Protein AF-A0A7R9Z5J6-F1 (afdb_monomer_lite)

Secondary structure (DSSP, 8-state):
-HHHHHHHHHHHHHHHHHHHHHHHHHHHHHHTT-HHHHHHHHHHHHH-HHHHHHHHHHHHHHHHHHHHH-GGGSTTHHHHHHHHHHHHHHHHHHHHHHHHTTTTTTS-S-SS-HHHHHHHHHHHHHHTHHHHHHHHHHHHHT-SHHHHHHTSHHHHHGGGGHHHHHHHHHHHHHHHHHHHHS--S----SSSS---PPPP--HHHHHHHHHHHHHHHHHHHHH-

Organism: NCBI:txid2749911

Foldseek 3Di:
DVVLVVVLVVLVVVLVVVLVVLVVVLVVCVVVVVVVVNLVSLVCLQPPCVNCVSLVVNVVSLVVCCVVVVLLPDPCLQVLQVVLVVVVVVVVVVVVVCLVVVCLPPVAPDPPDPSVSSSCVSSVVSNCSVVVSSNVSSLVSQHYPVSVVCPPPVNVVLPLLVVQLVVCLQVLLQVLCCVPVVDGQADDDPGPDDGDDDDDDDPVVVVVSSVSSSVVSVVVSVVD

Radius of gyration: 20.37 Å; chains: 1; bounding box: 48×42×53 Å

pLDDT: mean 87.04, std 9.49, range [55.66, 97.69]

Structure (mmCIF, N/CA/C/O backbone):
data_AF-A0A7R9Z5J6-F1
#
_entry.id   AF-A0A7R9Z5J6-F1
#
loop_
_atom_site.group_PDB
_atom_site.id
_atom_site.type_symbol
_atom_site.label_atom_id
_atom_site.label_alt_id
_atom_site.label_comp_id
_atom_site.label_asym_id
_atom_site.label_entity_id
_atom_site.label_seq_id
_atom_site.pdbx_PDB_ins_code
_atom_site.Cartn_x
_atom_site.Cartn_y
_atom_site.Cartn_z
_atom_site.occupancy
_atom_site.B_iso_or_equiv
_atom_site.auth_seq_id
_atom_site.auth_comp_id
_atom_site.auth_asym_id
_atom_site.auth_atom_id
_atom_site.pdbx_PDB_model_num
ATOM 1 N N . ARG A 1 1 ? 2.079 10.916 27.530 1.00 81.38 1 ARG A N 1
ATOM 2 C CA . ARG A 1 1 ? 1.480 11.521 26.306 1.00 81.38 1 ARG A CA 1
ATOM 3 C C . ARG A 1 1 ? 2.452 12.414 25.531 1.00 81.38 1 ARG A C 1
ATOM 5 O O . ARG A 1 1 ? 2.711 12.086 24.388 1.00 81.38 1 ARG A O 1
ATOM 12 N N . LYS A 1 2 ? 3.045 13.475 26.110 1.00 87.00 2 LYS A N 1
ATOM 13 C CA . LYS A 1 2 ? 4.046 14.308 25.395 1.00 87.00 2 LYS A CA 1
ATOM 14 C C . LYS A 1 2 ? 5.227 13.495 24.839 1.00 87.00 2 LYS A C 1
ATOM 16 O O . LYS A 1 2 ? 5.530 13.613 23.663 1.00 87.00 2 LYS A O 1
ATOM 21 N N . VAL A 1 3 ? 5.811 12.618 25.664 1.00 88.88 3 VAL A N 1
ATOM 22 C CA . VAL A 1 3 ? 6.897 11.707 25.250 1.00 88.88 3 VAL A CA 1
ATOM 23 C C . VAL A 1 3 ? 6.465 10.811 24.086 1.00 88.88 3 VAL A C 1
ATOM 25 O O . VAL A 1 3 ? 7.173 10.732 23.098 1.00 88.88 3 VAL A O 1
ATOM 28 N N . LEU A 1 4 ? 5.266 10.223 24.154 1.00 87.06 4 LEU A N 1
ATOM 29 C CA . LEU A 1 4 ? 4.712 9.377 23.089 1.00 87.06 4 LEU A CA 1
ATOM 30 C C . LEU A 1 4 ? 4.625 10.122 21.745 1.00 87.06 4 LEU A C 1
ATOM 32 O O . LEU A 1 4 ? 5.074 9.607 20.727 1.00 87.06 4 LEU A O 1
ATOM 36 N N . TYR A 1 5 ? 4.076 11.340 21.745 1.00 85.56 5 TYR A N 1
ATOM 37 C CA . TYR A 1 5 ? 3.966 12.142 20.525 1.00 85.56 5 TYR A CA 1
ATOM 38 C C . TYR A 1 5 ? 5.328 12.565 19.983 1.00 85.56 5 TYR A C 1
ATOM 40 O O . TYR A 1 5 ? 5.533 12.517 18.775 1.00 85.56 5 TYR A O 1
ATOM 48 N N . LEU A 1 6 ? 6.263 12.926 20.866 1.00 90.88 6 LEU A N 1
ATOM 49 C CA . LEU A 1 6 ? 7.629 13.250 20.472 1.00 90.88 6 LEU A CA 1
ATOM 50 C C . LEU A 1 6 ? 8.320 12.037 19.842 1.00 90.88 6 LEU A C 1
ATOM 52 O O . LEU A 1 6 ? 8.868 12.158 18.757 1.00 90.88 6 LEU A O 1
ATOM 56 N N . SER A 1 7 ? 8.229 10.861 20.466 1.00 90.44 7 SER A N 1
ATOM 57 C CA . SER A 1 7 ? 8.781 9.617 19.925 1.00 90.44 7 SER A CA 1
ATOM 58 C C . SER A 1 7 ? 8.174 9.267 18.569 1.00 90.44 7 SER A C 1
ATOM 60 O O . SER A 1 7 ? 8.902 8.889 17.657 1.00 90.44 7 SER A O 1
ATOM 62 N N . HIS A 1 8 ? 6.858 9.434 18.403 1.00 88.50 8 HIS A N 1
ATOM 63 C CA . HIS A 1 8 ? 6.211 9.194 17.117 1.00 88.50 8 HIS A CA 1
ATOM 64 C C . HIS A 1 8 ? 6.704 10.185 16.053 1.00 88.50 8 HIS A C 1
ATOM 66 O O . HIS A 1 8 ? 7.096 9.763 14.969 1.00 88.50 8 HIS A O 1
ATOM 72 N N . PHE A 1 9 ? 6.769 11.480 16.372 1.00 89.81 9 PHE A N 1
ATOM 73 C CA . PHE A 1 9 ? 7.317 12.494 15.470 1.00 89.81 9 PHE A CA 1
ATOM 74 C C . PHE A 1 9 ? 8.772 12.197 15.085 1.00 89.81 9 PHE A C 1
ATOM 76 O O . PHE A 1 9 ? 9.108 12.215 13.904 1.00 89.81 9 PHE A O 1
ATOM 83 N N . SER A 1 10 ? 9.625 11.856 16.054 1.00 92.56 10 SER A N 1
ATOM 84 C CA . SER A 1 10 ? 11.020 11.486 15.807 1.00 92.56 10 SER A CA 1
ATOM 85 C C . SER A 1 10 ? 11.139 10.259 14.904 1.00 92.56 10 SER A C 1
ATOM 87 O O . SER A 1 10 ? 11.976 10.259 14.008 1.00 92.56 10 SER A O 1
ATOM 89 N N . LEU A 1 11 ? 10.290 9.241 15.080 1.00 91.69 11 LEU A N 1
ATOM 90 C CA . LEU A 1 11 ? 10.264 8.073 14.194 1.00 91.69 11 LEU A CA 1
ATOM 91 C C . LEU A 1 11 ? 9.874 8.446 1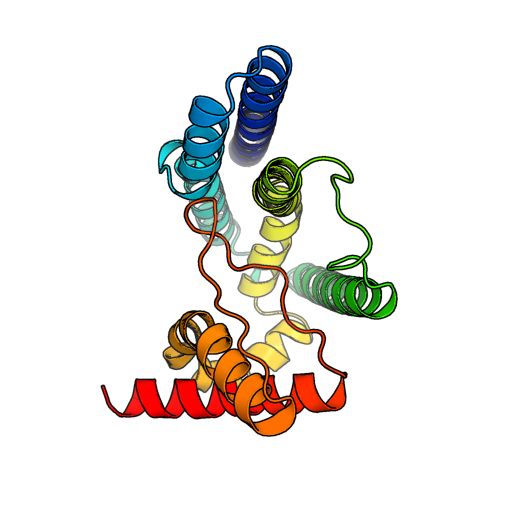2.760 1.00 91.69 11 LEU A C 1
ATOM 93 O O . LEU A 1 11 ? 10.527 7.991 11.825 1.00 91.69 11 LEU A O 1
ATOM 97 N N . GLN A 1 12 ? 8.869 9.309 12.577 1.00 90.06 12 GLN A N 1
ATOM 98 C CA . GLN A 1 12 ? 8.492 9.795 11.244 1.00 90.06 12 GLN A CA 1
ATOM 99 C C . GLN A 1 12 ? 9.597 10.630 10.598 1.00 90.06 12 GLN A C 1
ATOM 101 O O . GLN A 1 12 ? 9.854 10.497 9.403 1.00 90.06 12 GLN A O 1
ATOM 106 N N . LEU A 1 13 ? 10.278 11.465 11.385 1.00 92.06 13 LEU A N 1
ATOM 107 C CA . LEU A 1 13 ? 11.413 12.243 10.907 1.00 92.06 13 LEU A CA 1
ATOM 108 C C . LEU A 1 13 ? 12.552 11.324 10.457 1.00 92.06 13 LEU A C 1
ATOM 110 O O . LEU A 1 13 ? 13.078 11.502 9.366 1.00 92.06 13 LEU A O 1
ATOM 114 N N . ILE A 1 14 ? 12.902 10.314 11.257 1.00 92.44 14 ILE A N 1
ATOM 115 C CA . ILE A 1 14 ? 13.928 9.327 10.898 1.00 92.44 14 ILE A CA 1
ATOM 116 C C . ILE A 1 14 ? 13.515 8.562 9.635 1.00 92.44 14 ILE A C 1
ATOM 118 O O . ILE A 1 14 ? 14.330 8.409 8.729 1.00 92.44 14 ILE A O 1
ATOM 122 N N . HIS A 1 15 ? 12.252 8.137 9.530 1.00 89.94 15 HIS A N 1
ATOM 123 C CA . HIS A 1 15 ? 11.713 7.506 8.321 1.00 89.94 15 HIS A CA 1
ATOM 124 C C . HIS A 1 15 ? 11.921 8.398 7.096 1.00 89.94 15 HIS A C 1
ATOM 126 O O . HIS A 1 15 ? 12.530 7.964 6.120 1.00 89.94 15 HIS A O 1
ATOM 132 N N . PHE A 1 16 ? 11.514 9.665 7.172 1.00 90.88 16 PHE A N 1
ATOM 133 C CA . PHE A 1 16 ? 11.705 10.625 6.089 1.00 90.88 16 PHE A CA 1
ATOM 134 C C . PHE A 1 16 ? 13.186 10.810 5.731 1.00 90.88 16 PHE A C 1
ATOM 136 O O . PHE A 1 16 ? 13.551 10.724 4.560 1.00 90.88 16 PHE A O 1
ATOM 143 N N . LEU A 1 17 ? 14.061 10.969 6.727 1.00 91.25 17 LEU A N 1
ATOM 144 C CA . LEU A 1 17 ? 15.504 11.098 6.512 1.00 91.25 17 LEU A CA 1
ATOM 145 C C . LEU A 1 17 ? 16.103 9.865 5.825 1.00 91.25 17 LEU A C 1
ATOM 147 O O . LEU A 1 17 ? 16.997 10.013 4.996 1.00 91.25 17 LEU A O 1
ATOM 151 N N . THR A 1 18 ? 15.600 8.657 6.100 1.00 89.19 18 THR A N 1
ATOM 152 C CA . THR A 1 18 ? 16.061 7.465 5.369 1.00 89.19 18 THR A CA 1
ATOM 153 C C . THR A 1 18 ? 15.626 7.435 3.914 1.00 89.19 18 THR A C 1
ATOM 155 O O . THR A 1 18 ? 16.382 6.936 3.084 1.00 89.19 18 THR A O 1
ATOM 158 N N . LEU A 1 19 ? 14.462 7.999 3.579 1.00 88.62 19 LEU A N 1
ATOM 159 C CA . LEU A 1 19 ? 14.041 8.157 2.186 1.00 88.62 19 LEU A CA 1
ATOM 160 C C . LEU A 1 19 ? 14.919 9.185 1.468 1.00 88.62 19 LEU A C 1
ATOM 162 O O . LEU A 1 19 ? 15.426 8.889 0.390 1.00 88.62 19 LEU A O 1
ATOM 166 N N . VAL A 1 20 ? 15.188 10.327 2.111 1.00 90.12 20 VAL A N 1
ATOM 167 C CA . VAL A 1 20 ? 16.104 11.354 1.588 1.00 90.12 20 VAL A CA 1
ATOM 168 C C . VAL A 1 20 ? 17.503 10.782 1.367 1.00 90.12 20 VAL A C 1
ATOM 170 O O . VAL A 1 20 ? 18.099 11.008 0.322 1.00 90.12 20 VAL A O 1
ATOM 173 N N . MET A 1 21 ? 18.027 9.997 2.312 1.00 89.56 21 MET A N 1
ATOM 174 C CA . MET A 1 21 ? 19.320 9.327 2.154 1.00 89.56 21 MET A CA 1
ATOM 175 C C . MET A 1 21 ? 19.305 8.346 0.976 1.00 89.56 21 MET A C 1
ATOM 177 O O . MET A 1 21 ? 20.243 8.327 0.181 1.00 89.56 21 MET A O 1
ATOM 181 N N . MET A 1 22 ? 18.244 7.541 0.851 1.00 87.88 22 MET A N 1
ATOM 182 C CA . MET A 1 22 ? 18.097 6.579 -0.242 1.00 87.88 22 MET A CA 1
ATOM 183 C C . MET A 1 22 ? 18.111 7.276 -1.607 1.00 87.88 22 MET A C 1
ATOM 185 O O . MET A 1 22 ? 18.802 6.817 -2.519 1.00 87.88 22 MET A O 1
ATOM 189 N N . GLU A 1 23 ? 17.404 8.398 -1.725 1.00 88.56 23 GLU A N 1
ATOM 190 C CA . GLU A 1 23 ? 17.338 9.216 -2.935 1.00 88.56 23 GLU A CA 1
ATOM 191 C C . GLU A 1 23 ? 18.645 9.971 -3.212 1.00 88.56 23 GLU A C 1
ATOM 193 O O . GLU A 1 23 ? 19.134 9.954 -4.338 1.00 88.56 23 GLU A O 1
ATOM 198 N N . ALA A 1 24 ? 19.280 10.554 -2.193 1.00 91.19 24 ALA A N 1
ATOM 199 C CA . ALA A 1 24 ? 20.548 11.265 -2.342 1.00 91.19 24 ALA A CA 1
ATOM 200 C C . ALA A 1 24 ? 21.670 10.344 -2.847 1.00 91.19 24 ALA A C 1
ATOM 202 O O . ALA A 1 24 ? 22.417 10.717 -3.757 1.00 91.19 24 ALA A O 1
ATOM 203 N N . VAL A 1 25 ? 21.769 9.123 -2.305 1.00 90.88 25 VAL A N 1
ATOM 204 C CA . VAL A 1 25 ? 22.734 8.118 -2.780 1.00 90.88 25 VAL A CA 1
ATOM 205 C C . VAL A 1 25 ? 22.424 7.726 -4.223 1.00 90.88 25 VAL A C 1
ATOM 207 O O . VAL A 1 25 ? 23.332 7.712 -5.051 1.00 90.88 25 VAL A O 1
ATOM 210 N N . TYR A 1 26 ? 21.152 7.477 -4.547 1.00 89.81 26 TYR A N 1
ATOM 211 C CA . TYR A 1 26 ? 20.723 7.166 -5.910 1.00 89.81 26 TYR A CA 1
ATOM 212 C C . TYR A 1 26 ? 21.133 8.264 -6.907 1.00 89.81 26 TYR A C 1
ATOM 214 O O . TYR A 1 26 ? 21.828 7.978 -7.881 1.00 89.81 26 TYR A O 1
ATOM 222 N N . LEU A 1 27 ? 20.770 9.523 -6.639 1.00 90.06 27 LEU A N 1
ATOM 223 C CA . LEU A 1 27 ? 21.048 10.658 -7.524 1.00 90.06 27 LEU A CA 1
ATOM 224 C C . LEU A 1 27 ? 22.552 10.899 -7.695 1.00 90.06 27 LEU A C 1
ATOM 226 O O . LEU A 1 27 ? 23.017 11.122 -8.812 1.00 90.06 27 LEU A O 1
ATOM 230 N N . THR A 1 28 ? 23.322 10.793 -6.609 1.00 93.69 28 THR A N 1
ATOM 231 C CA . THR A 1 28 ? 24.781 10.982 -6.645 1.00 93.69 28 THR A CA 1
ATOM 232 C C . THR A 1 28 ? 25.456 9.909 -7.496 1.00 93.69 28 THR A C 1
ATOM 234 O O . THR A 1 28 ? 26.305 10.210 -8.332 1.00 93.69 28 THR A O 1
ATOM 237 N N . GLN A 1 29 ? 25.070 8.645 -7.322 1.00 93.56 29 GLN A N 1
ATOM 238 C CA . GLN A 1 29 ? 25.671 7.540 -8.070 1.00 93.56 29 GLN A CA 1
ATOM 239 C C . GLN A 1 29 ? 25.212 7.527 -9.532 1.00 93.56 29 GLN A C 1
ATOM 241 O O . GLN A 1 29 ? 26.003 7.194 -10.415 1.00 93.56 29 GLN A O 1
ATOM 246 N N . LYS A 1 30 ? 23.975 7.970 -9.804 1.00 88.88 30 LYS A N 1
ATOM 247 C CA . LYS A 1 30 ? 23.467 8.200 -11.164 1.00 88.88 30 LYS A CA 1
ATOM 248 C C . LYS A 1 30 ? 24.283 9.261 -11.892 1.00 88.88 30 LYS A C 1
ATOM 250 O O . LYS A 1 30 ? 24.697 9.015 -13.020 1.00 88.88 30 LYS A O 1
ATOM 255 N N . ALA A 1 31 ? 24.562 10.393 -11.245 1.00 90.25 31 ALA A N 1
ATOM 256 C CA . ALA A 1 31 ? 25.375 11.461 -11.827 1.00 90.25 31 ALA A CA 1
ATOM 257 C C . ALA A 1 31 ? 26.803 10.999 -12.181 1.00 90.25 31 ALA A C 1
ATOM 259 O O . ALA A 1 31 ? 27.373 11.475 -13.158 1.00 90.25 31 ALA A O 1
ATOM 260 N N . ASN A 1 32 ? 27.343 10.026 -11.440 1.00 94.19 32 ASN A N 1
ATOM 261 C CA . ASN A 1 32 ? 28.659 9.431 -11.691 1.00 94.19 32 ASN A CA 1
ATOM 262 C C . ASN A 1 32 ? 28.645 8.270 -12.709 1.00 94.19 32 ASN A C 1
ATOM 264 O O . ASN A 1 32 ? 29.694 7.706 -13.004 1.00 94.19 32 ASN A O 1
ATOM 268 N N . GLY A 1 33 ? 27.480 7.876 -13.239 1.00 89.38 33 GLY A N 1
ATOM 269 C CA . GLY A 1 33 ? 27.365 6.788 -14.220 1.00 89.38 33 GLY A CA 1
ATOM 270 C C . GLY A 1 33 ? 27.524 5.371 -13.648 1.00 89.38 33 GLY A C 1
ATOM 271 O O . GLY A 1 33 ? 27.737 4.425 -14.406 1.00 89.38 33 GLY A O 1
ATOM 272 N N . HIS A 1 34 ? 27.405 5.182 -12.330 1.00 90.69 34 HIS A N 1
ATOM 273 C CA . HIS A 1 34 ? 27.579 3.880 -11.668 1.00 90.69 34 HIS A CA 1
ATOM 274 C C . HIS A 1 34 ? 26.301 3.019 -11.699 1.00 90.69 34 HIS A C 1
ATOM 276 O O . HIS A 1 34 ? 25.716 2.695 -10.664 1.00 90.69 34 HIS A O 1
ATOM 282 N N . TYR A 1 35 ? 25.846 2.629 -12.891 1.00 83.25 35 TYR A N 1
ATOM 283 C CA . TYR A 1 35 ? 24.562 1.934 -13.076 1.00 83.25 35 TYR A CA 1
ATOM 284 C C . TYR A 1 35 ? 24.433 0.602 -12.324 1.00 83.25 35 TYR A C 1
ATOM 286 O O . TYR A 1 35 ? 23.361 0.294 -11.807 1.00 83.25 35 TYR A O 1
ATOM 294 N N . GLU A 1 36 ? 25.511 -0.178 -12.220 1.00 85.88 36 GLU A N 1
ATOM 295 C CA . GLU A 1 36 ? 25.499 -1.445 -11.479 1.00 85.88 36 GLU A CA 1
ATOM 296 C C . GLU A 1 36 ? 25.244 -1.224 -9.982 1.00 85.88 36 GLU A C 1
ATOM 298 O O . GLU A 1 36 ? 24.354 -1.848 -9.405 1.00 85.88 36 GLU A O 1
ATOM 303 N N . PHE A 1 37 ? 25.952 -0.269 -9.371 1.00 89.44 37 PHE A N 1
ATOM 304 C CA . PHE A 1 37 ? 25.733 0.102 -7.974 1.00 89.44 37 PHE A CA 1
ATOM 305 C C . PHE A 1 37 ? 24.283 0.527 -7.739 1.00 89.44 37 PHE A C 1
ATOM 307 O O . PHE A 1 37 ? 23.663 0.114 -6.764 1.00 89.44 37 PHE A O 1
ATOM 314 N N . ILE A 1 38 ? 23.728 1.336 -8.643 1.00 87.69 38 ILE A N 1
ATOM 315 C CA . ILE A 1 38 ? 22.358 1.842 -8.535 1.00 87.69 38 ILE A CA 1
ATOM 316 C C . ILE A 1 38 ? 21.337 0.702 -8.573 1.00 87.69 38 ILE A C 1
ATOM 318 O O . ILE A 1 38 ? 20.395 0.718 -7.782 1.00 87.69 38 ILE A O 1
ATOM 322 N N . ASN A 1 39 ? 21.526 -0.296 -9.443 1.00 83.94 39 ASN A N 1
ATOM 323 C CA . ASN A 1 39 ? 20.659 -1.475 -9.496 1.00 83.94 39 ASN A CA 1
ATOM 324 C C . ASN A 1 39 ? 20.621 -2.195 -8.142 1.00 83.94 39 ASN A C 1
ATOM 326 O O . ASN A 1 39 ? 19.541 -2.409 -7.587 1.00 83.94 39 ASN A O 1
ATOM 330 N N . TYR A 1 40 ? 21.791 -2.499 -7.573 1.00 85.38 40 TYR A N 1
ATOM 331 C CA . TYR A 1 40 ? 21.875 -3.147 -6.264 1.00 85.38 40 TYR A CA 1
ATOM 332 C C . TYR A 1 40 ? 21.377 -2.251 -5.128 1.00 85.38 40 TYR A C 1
ATOM 334 O O . TYR A 1 40 ? 20.759 -2.745 -4.189 1.00 85.38 40 TYR A O 1
ATOM 342 N N . TRP A 1 41 ? 21.593 -0.937 -5.211 1.00 86.50 41 TRP A N 1
ATOM 343 C CA . TRP A 1 41 ? 21.110 0.026 -4.223 1.00 86.50 41 TRP A CA 1
ATOM 344 C C . TRP A 1 41 ? 19.587 0.096 -4.190 1.00 86.50 41 TRP A C 1
ATOM 346 O O . TRP A 1 41 ? 18.993 0.054 -3.114 1.00 86.50 41 TRP A O 1
ATOM 356 N N . ILE A 1 42 ? 18.941 0.167 -5.356 1.00 82.75 42 ILE A N 1
ATOM 357 C CA . ILE A 1 42 ? 17.481 0.137 -5.456 1.00 82.75 42 ILE A CA 1
ATOM 358 C C . ILE A 1 42 ? 16.977 -1.197 -4.924 1.00 82.75 42 ILE A C 1
ATOM 360 O O . ILE A 1 42 ? 16.112 -1.208 -4.051 1.00 82.75 42 ILE A O 1
ATOM 364 N N . TRP A 1 43 ? 17.553 -2.311 -5.378 1.00 78.94 43 TRP A N 1
ATOM 365 C CA . TRP A 1 43 ? 17.173 -3.639 -4.908 1.00 78.94 43 TRP A CA 1
ATOM 366 C C . TRP A 1 43 ? 17.289 -3.770 -3.383 1.00 78.94 43 TRP A C 1
ATOM 368 O O . TRP A 1 43 ? 16.337 -4.198 -2.728 1.00 78.94 43 TRP A O 1
ATOM 378 N N . ALA A 1 44 ? 18.385 -3.287 -2.795 1.00 81.06 44 ALA A N 1
ATOM 379 C CA . ALA A 1 44 ? 18.543 -3.192 -1.352 1.00 81.06 44 ALA A CA 1
ATOM 380 C C . ALA A 1 44 ? 17.477 -2.272 -0.735 1.00 81.06 44 ALA A C 1
ATOM 382 O O . ALA A 1 44 ? 16.794 -2.660 0.199 1.00 81.06 44 ALA A O 1
ATOM 383 N N . GLY A 1 45 ? 17.212 -1.087 -1.275 1.00 78.56 45 GLY A N 1
ATOM 384 C CA . GLY A 1 45 ? 16.132 -0.222 -0.785 1.00 78.56 45 GLY A CA 1
ATOM 385 C C . GLY A 1 45 ? 14.756 -0.910 -0.737 1.00 78.56 45 GLY A C 1
ATOM 386 O O . GLY A 1 45 ? 13.924 -0.592 0.120 1.00 78.56 45 GLY A O 1
ATOM 387 N N . TYR A 1 46 ? 14.518 -1.876 -1.628 1.00 73.69 46 TYR A N 1
ATOM 388 C CA . TYR A 1 46 ? 13.331 -2.721 -1.619 1.00 73.69 46 TYR A CA 1
ATOM 389 C C . TYR A 1 46 ? 13.409 -3.885 -0.640 1.00 73.69 46 TYR A C 1
ATOM 391 O O . TYR A 1 46 ? 12.453 -4.043 0.100 1.00 73.69 46 TYR A O 1
ATOM 399 N N . MET A 1 47 ? 14.490 -4.663 -0.603 1.00 72.62 47 MET A N 1
ATOM 400 C CA . MET A 1 47 ? 14.563 -5.936 0.137 1.00 72.62 47 MET A CA 1
ATOM 401 C C . MET A 1 47 ? 15.312 -5.853 1.472 1.00 72.62 47 MET A C 1
ATOM 403 O O . MET A 1 47 ? 15.301 -6.800 2.255 1.00 72.62 47 MET A O 1
ATOM 407 N N . PHE A 1 48 ? 16.003 -4.747 1.739 1.00 75.69 48 PHE A N 1
ATOM 408 C CA . PHE A 1 48 ? 16.981 -4.664 2.814 1.00 75.69 48 PHE A CA 1
ATOM 409 C C . PHE A 1 48 ? 16.325 -4.289 4.154 1.00 75.69 48 PHE A C 1
ATOM 411 O O . PHE A 1 48 ? 15.739 -3.203 4.279 1.00 75.69 48 PHE A O 1
ATOM 418 N N . PRO A 1 49 ? 16.468 -5.139 5.190 1.00 64.62 49 PRO A N 1
ATOM 419 C CA . PRO A 1 49 ? 15.796 -4.959 6.475 1.00 64.62 49 PRO A CA 1
ATOM 420 C C . PRO A 1 49 ? 16.054 -3.616 7.180 1.00 64.62 49 PRO A C 1
ATOM 422 O O . PRO A 1 49 ? 15.108 -3.080 7.752 1.00 64.62 49 PRO A O 1
ATOM 425 N N . PRO A 1 50 ? 17.252 -2.995 7.135 1.00 77.19 50 PRO A N 1
ATOM 426 C CA . PRO A 1 50 ? 17.483 -1.681 7.748 1.00 77.19 50 PRO A CA 1
ATOM 427 C C . PRO A 1 50 ? 16.533 -0.569 7.296 1.00 77.19 50 PRO A C 1
ATOM 429 O O . PRO A 1 50 ? 16.075 0.208 8.133 1.00 77.19 50 PRO A O 1
ATOM 432 N N . PHE A 1 51 ? 16.144 -0.529 6.018 1.00 73.62 51 PHE A N 1
ATOM 433 C CA . PHE A 1 51 ? 15.155 0.449 5.544 1.00 73.62 51 PHE A CA 1
ATOM 434 C C . PHE A 1 51 ? 13.726 0.118 5.994 1.00 73.62 51 PHE A C 1
ATOM 436 O O . PHE A 1 51 ? 12.838 0.970 5.950 1.00 73.62 51 PHE A O 1
ATO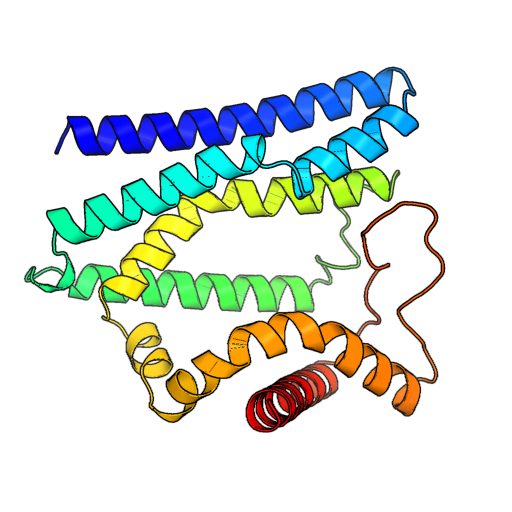M 443 N N . TRP A 1 52 ? 13.486 -1.120 6.418 1.00 80.88 52 TRP A N 1
ATOM 444 C CA . TRP A 1 52 ? 12.191 -1.601 6.887 1.00 80.88 52 TRP A CA 1
ATOM 445 C C . TRP A 1 52 ? 12.053 -1.488 8.403 1.00 80.88 52 TRP A C 1
ATOM 447 O O . TRP A 1 52 ? 10.946 -1.265 8.885 1.00 80.88 52 TRP A O 1
ATOM 457 N N . ILE A 1 53 ? 13.160 -1.573 9.150 1.00 87.19 53 ILE A N 1
ATOM 458 C CA . ILE A 1 53 ? 13.186 -1.513 10.619 1.00 87.19 53 ILE A CA 1
ATOM 459 C C . ILE A 1 53 ? 12.477 -0.263 11.141 1.00 87.19 53 ILE A C 1
ATOM 461 O O . ILE A 1 53 ? 11.710 -0.351 12.095 1.00 87.19 53 ILE A O 1
ATOM 465 N N . ILE A 1 54 ? 12.669 0.894 10.505 1.00 87.19 54 ILE A N 1
ATOM 466 C CA . ILE A 1 54 ? 12.015 2.131 10.951 1.00 87.19 54 ILE A CA 1
ATOM 467 C C . ILE A 1 54 ? 10.499 2.062 10.742 1.00 87.19 54 ILE A C 1
ATOM 469 O O . ILE A 1 54 ? 9.739 2.464 11.616 1.00 87.19 54 ILE A O 1
ATOM 473 N N . ARG A 1 55 ? 10.038 1.487 9.628 1.00 86.50 55 ARG A N 1
ATOM 474 C CA . ARG A 1 55 ? 8.601 1.308 9.350 1.00 86.50 55 ARG A CA 1
ATOM 475 C C . ARG A 1 55 ? 7.981 0.280 10.289 1.00 86.50 55 ARG A C 1
ATOM 477 O O . ARG A 1 55 ? 6.872 0.476 10.776 1.00 86.50 55 ARG A O 1
ATOM 484 N N . PHE A 1 56 ? 8.723 -0.782 10.591 1.00 88.75 56 PHE A N 1
ATOM 485 C CA . PHE A 1 56 ? 8.355 -1.741 11.622 1.00 88.75 56 PHE A CA 1
ATOM 486 C C . PHE A 1 56 ? 8.222 -1.049 12.987 1.00 88.75 56 PHE A C 1
ATOM 488 O O . PHE A 1 56 ? 7.203 -1.207 13.654 1.00 88.75 56 PHE A O 1
ATOM 495 N N . ALA A 1 57 ? 9.182 -0.199 13.363 1.00 91.38 57 ALA A N 1
ATOM 496 C CA . ALA A 1 57 ? 9.122 0.589 14.592 1.00 91.38 57 ALA A CA 1
ATOM 497 C C . ALA A 1 57 ? 7.919 1.548 14.614 1.00 91.38 57 ALA A C 1
ATOM 499 O O . ALA A 1 57 ? 7.240 1.642 15.637 1.00 91.38 57 ALA A O 1
ATOM 500 N N . CYS A 1 58 ? 7.599 2.202 13.492 1.00 90.31 58 CYS A N 1
ATOM 501 C CA . CYS A 1 58 ? 6.374 2.986 13.332 1.00 90.31 58 CYS A CA 1
ATOM 502 C C . CYS A 1 58 ? 5.122 2.136 13.615 1.00 90.31 58 CYS A C 1
ATOM 504 O O . CYS A 1 58 ? 4.267 2.555 14.395 1.00 90.31 58 CYS A O 1
ATOM 506 N N . GLY A 1 59 ? 5.030 0.928 13.049 1.00 91.75 59 GLY A N 1
ATOM 507 C CA . GLY A 1 59 ? 3.928 -0.007 13.302 1.00 91.75 59 GLY A CA 1
ATOM 508 C C . GLY A 1 59 ? 3.820 -0.435 14.770 1.00 91.75 59 GLY A C 1
ATOM 509 O O . GLY A 1 59 ? 2.741 -0.357 15.359 1.00 91.75 59 GLY A O 1
ATOM 510 N N . CYS A 1 60 ? 4.939 -0.803 15.399 1.00 93.31 60 CYS A N 1
ATOM 511 C CA . CYS A 1 60 ? 4.993 -1.142 16.824 1.00 93.31 60 CYS A CA 1
ATOM 512 C C . CYS A 1 60 ? 4.540 0.026 17.708 1.00 93.31 60 CYS A C 1
ATOM 514 O O . CYS A 1 60 ? 3.753 -0.161 18.636 1.00 93.31 60 CYS A O 1
ATOM 516 N N . MET A 1 61 ? 4.994 1.243 17.398 1.00 92.25 61 MET A N 1
ATOM 517 C CA . MET A 1 61 ? 4.605 2.454 18.117 1.00 92.25 61 MET A CA 1
ATOM 518 C C . MET A 1 61 ? 3.111 2.755 17.962 1.00 92.25 61 MET A C 1
ATOM 520 O O . MET A 1 61 ? 2.455 3.134 18.933 1.00 92.25 61 MET A O 1
ATOM 524 N N . LEU A 1 62 ? 2.553 2.544 16.765 1.00 92.50 62 LEU A N 1
ATOM 525 C CA . LEU A 1 62 ? 1.121 2.684 16.509 1.00 92.50 62 LEU A CA 1
ATOM 526 C C . LEU A 1 62 ? 0.301 1.700 17.348 1.00 92.50 62 LEU A C 1
ATOM 528 O O . LEU A 1 62 ? -0.671 2.101 17.988 1.00 92.50 62 LEU A O 1
ATOM 532 N N . GLY A 1 63 ? 0.722 0.433 17.383 1.00 93.31 63 GLY A N 1
ATOM 533 C CA . GLY A 1 63 ? 0.097 -0.607 18.199 1.00 93.31 63 GLY A CA 1
ATOM 534 C C . GLY A 1 63 ? 0.164 -0.281 19.691 1.00 93.31 63 GLY A C 1
ATOM 535 O O . GLY A 1 63 ? -0.852 -0.330 20.384 1.00 93.31 63 GLY A O 1
ATOM 536 N N . PHE A 1 64 ? 1.329 0.150 20.179 1.00 93.50 64 PHE A N 1
ATOM 537 C CA . PHE A 1 64 ? 1.489 0.613 21.557 1.00 93.50 64 PHE A CA 1
ATOM 538 C C . PHE A 1 64 ? 0.559 1.794 21.876 1.00 93.50 64 PHE A C 1
ATOM 540 O O . PHE A 1 64 ? -0.163 1.768 22.873 1.00 93.50 64 PHE A O 1
ATOM 547 N N . GLN A 1 65 ? 0.507 2.806 21.004 1.00 91.12 65 GLN A N 1
ATOM 548 C CA . GLN A 1 65 ? -0.384 3.955 21.163 1.00 91.12 65 GLN A CA 1
ATOM 549 C C . GLN A 1 65 ? -1.861 3.544 21.181 1.00 91.12 65 GLN A C 1
ATOM 551 O O . GLN A 1 65 ? -2.648 4.145 21.918 1.00 91.12 65 GLN A O 1
ATOM 556 N N . PHE A 1 66 ? -2.251 2.554 20.379 1.00 93.69 66 PHE A N 1
ATOM 557 C CA . PHE A 1 66 ? -3.610 2.023 20.360 1.00 93.69 66 PHE A CA 1
ATOM 558 C C . PHE A 1 66 ? -3.966 1.368 21.699 1.00 93.69 66 PHE A C 1
ATOM 560 O O . PHE A 1 66 ? -4.967 1.737 22.314 1.00 93.69 66 PHE A O 1
ATOM 567 N N . LEU A 1 67 ? -3.106 0.471 22.193 1.00 93.69 67 LEU A N 1
ATOM 568 C CA . LEU A 1 67 ? -3.303 -0.237 23.462 1.00 93.69 67 LEU A CA 1
ATOM 569 C C . LEU A 1 67 ? -3.359 0.709 24.668 1.00 93.69 67 LEU A C 1
ATOM 571 O O . LEU A 1 67 ? -4.189 0.517 25.559 1.00 93.69 67 LEU A O 1
ATOM 575 N N . GLU A 1 68 ? -2.507 1.734 24.677 1.00 92.56 68 GLU A N 1
ATOM 576 C CA . GLU A 1 68 ? -2.432 2.725 25.753 1.00 92.56 68 GLU A CA 1
ATOM 577 C C . GLU A 1 68 ? -3.610 3.708 25.715 1.00 92.56 68 GLU A C 1
ATOM 579 O O . GLU A 1 68 ? -4.199 4.044 26.741 1.00 92.56 68 GLU A O 1
ATOM 584 N N . SER A 1 69 ? -3.987 4.180 24.523 1.00 90.56 69 SER A N 1
ATOM 585 C CA . SER A 1 69 ? -5.043 5.191 24.392 1.00 90.56 69 SER A CA 1
ATOM 586 C C . SER A 1 69 ? -6.447 4.593 24.473 1.00 90.56 69 SER A C 1
ATOM 588 O O . SER A 1 69 ? -7.380 5.324 24.815 1.00 90.56 69 SER A O 1
ATOM 590 N N . ARG A 1 70 ? -6.608 3.302 24.140 1.00 92.38 70 ARG A N 1
ATOM 591 C CA . ARG A 1 70 ? -7.898 2.589 24.034 1.00 92.38 70 ARG A CA 1
ATOM 592 C C . ARG A 1 70 ? -8.969 3.434 23.336 1.00 92.38 70 ARG A C 1
ATOM 594 O O . ARG A 1 70 ? -10.008 3.740 23.930 1.00 92.38 70 ARG A O 1
ATOM 601 N N . PRO A 1 71 ? -8.676 3.917 22.114 1.00 91.94 71 PRO A N 1
ATOM 602 C CA . PRO A 1 71 ? -9.531 4.869 21.406 1.00 91.94 71 PRO A CA 1
ATOM 603 C C . PRO A 1 71 ? -10.950 4.332 21.167 1.00 91.94 71 PRO A C 1
ATOM 605 O O . PRO A 1 71 ? -11.891 5.118 21.118 1.00 91.94 71 PRO A O 1
ATOM 608 N N . ASP A 1 72 ? -11.109 3.011 21.084 1.00 92.38 72 ASP A N 1
ATOM 609 C CA . ASP A 1 72 ? -12.365 2.270 20.946 1.00 92.38 72 ASP A CA 1
ATOM 610 C C . ASP A 1 72 ? -13.326 2.456 22.131 1.00 92.38 72 ASP A C 1
ATOM 612 O O . ASP A 1 72 ? -14.547 2.450 21.949 1.00 92.38 72 ASP A O 1
ATOM 616 N N . LYS A 1 73 ? -12.780 2.670 23.335 1.00 93.94 73 LYS A N 1
ATOM 617 C CA . LYS A 1 73 ? -13.548 2.851 24.579 1.00 93.94 73 LYS A CA 1
ATOM 618 C C . LYS A 1 73 ? -13.898 4.306 24.866 1.00 93.94 73 LYS A C 1
ATOM 620 O O . LYS A 1 73 ? -14.626 4.585 25.817 1.00 93.94 73 LYS A O 1
ATOM 625 N N . GLN A 1 74 ? -13.363 5.246 24.091 1.00 93.69 74 GLN A N 1
ATOM 626 C CA . GLN A 1 74 ? -13.605 6.666 24.3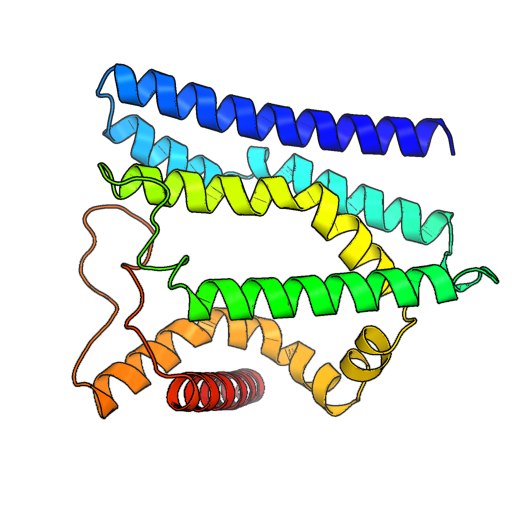15 1.00 93.69 74 GLN A CA 1
ATOM 627 C C . GLN A 1 74 ? -14.957 7.090 23.715 1.00 93.69 74 GLN A C 1
ATOM 629 O O . GLN A 1 74 ? -15.298 6.655 22.614 1.00 93.69 74 GLN A O 1
ATOM 634 N N . PRO A 1 75 ? -15.699 8.023 24.343 1.00 92.62 75 PRO A N 1
ATOM 635 C CA . PRO A 1 75 ? -16.930 8.577 23.762 1.00 92.62 75 PRO A CA 1
ATOM 636 C C . PRO A 1 75 ? -16.712 9.226 22.385 1.00 92.62 75 PRO A C 1
ATOM 638 O O . PRO A 1 75 ? -17.620 9.305 21.563 1.00 92.62 75 PRO A O 1
ATOM 641 N N . SER A 1 76 ? -15.486 9.679 22.114 1.00 94.81 76 SER A N 1
ATOM 642 C CA . SER A 1 76 ? -15.061 10.265 20.843 1.00 94.81 76 SER A CA 1
ATOM 643 C C . SER A 1 76 ? -14.645 9.247 19.773 1.00 94.81 76 SER A C 1
ATOM 645 O O . SER A 1 76 ? -14.164 9.671 18.724 1.00 94.81 76 SER A O 1
ATOM 647 N N . ALA A 1 77 ? -14.822 7.936 19.988 1.00 94.31 77 ALA A N 1
ATOM 648 C CA . ALA A 1 77 ? -14.425 6.891 19.035 1.00 94.31 77 ALA A CA 1
ATOM 649 C C . ALA A 1 77 ? -15.045 7.070 17.636 1.00 94.31 77 ALA A C 1
ATOM 651 O O . ALA A 1 77 ? -14.418 6.742 16.633 1.00 94.31 77 ALA A O 1
ATOM 652 N N . TRP A 1 78 ? -16.249 7.645 17.546 1.00 95.50 78 TRP A N 1
ATOM 653 C CA . TRP A 1 78 ? -16.920 7.921 16.270 1.00 95.50 78 TRP A CA 1
ATOM 654 C C . TRP A 1 78 ? -16.107 8.845 15.349 1.00 95.50 78 TRP A C 1
ATOM 656 O O . TRP A 1 78 ? -16.186 8.703 14.132 1.00 95.50 78 TRP A O 1
ATOM 666 N N . LYS A 1 79 ? -15.283 9.747 15.909 1.00 96.31 79 LYS A N 1
ATOM 667 C CA . LYS A 1 79 ? -14.416 10.643 15.125 1.00 96.31 79 LYS A CA 1
ATOM 668 C C . LYS A 1 79 ? -13.418 9.848 14.293 1.00 96.31 79 LYS A C 1
ATOM 670 O O . LYS A 1 79 ? -13.169 10.194 13.146 1.00 96.31 79 LYS A O 1
ATOM 675 N N . TRP A 1 80 ? -12.889 8.760 14.853 1.00 96.31 80 TRP A N 1
ATOM 676 C CA . TRP A 1 80 ? -12.013 7.849 14.121 1.00 96.31 80 TRP A CA 1
ATOM 677 C C . TRP A 1 80 ? -12.757 7.101 13.020 1.00 96.31 80 TRP A C 1
ATOM 679 O O . TRP A 1 80 ? -12.171 6.872 11.973 1.00 96.31 80 TRP A O 1
ATOM 689 N N . GLY A 1 81 ? -14.046 6.802 13.203 1.00 96.31 81 GLY A N 1
ATOM 690 C CA . GLY A 1 81 ? -14.870 6.254 12.125 1.00 96.31 81 GLY A CA 1
ATOM 691 C C . GLY A 1 81 ? -15.011 7.214 10.945 1.00 96.31 81 GLY A C 1
ATOM 692 O O . GLY A 1 81 ? -14.783 6.818 9.811 1.00 96.31 81 GLY A O 1
ATOM 693 N N . VAL A 1 82 ? -15.270 8.497 11.213 1.00 97.00 82 VAL A N 1
ATOM 694 C CA . VAL A 1 82 ? -15.322 9.531 10.163 1.00 97.00 82 VAL A CA 1
ATOM 695 C C . VAL A 1 82 ? -13.974 9.681 9.456 1.00 97.00 82 VAL A C 1
ATOM 697 O O . VAL A 1 82 ? -13.931 9.760 8.233 1.00 97.00 82 VAL A O 1
ATOM 700 N N . VAL A 1 83 ? -12.866 9.686 10.208 1.00 96.25 83 VAL A N 1
ATOM 701 C CA . VAL A 1 83 ? -11.514 9.695 9.624 1.00 96.25 83 VAL A CA 1
ATOM 702 C C . VAL A 1 83 ? -11.311 8.476 8.722 1.00 96.25 83 VAL A C 1
ATOM 704 O O . VAL A 1 83 ? -10.872 8.639 7.589 1.00 96.25 83 VAL A O 1
ATOM 707 N N . CYS A 1 84 ? -11.681 7.280 9.183 1.00 96.88 84 CYS A N 1
ATOM 708 C CA . CYS A 1 84 ? -11.579 6.049 8.403 1.00 96.88 84 CYS A CA 1
ATOM 709 C C . CYS A 1 84 ? -12.353 6.148 7.082 1.00 96.88 84 CYS A C 1
ATOM 711 O O . CYS A 1 84 ? -11.788 5.895 6.017 1.00 96.88 84 CYS A O 1
ATOM 713 N N . ASP A 1 85 ? -13.613 6.578 7.139 1.00 97.69 85 ASP A N 1
ATOM 714 C CA . ASP A 1 85 ? -14.489 6.682 5.971 1.00 97.69 85 ASP A CA 1
ATOM 715 C C . ASP A 1 85 ? -13.958 7.723 4.966 1.00 97.69 85 ASP A C 1
ATOM 717 O O . ASP A 1 85 ? -13.849 7.429 3.776 1.00 97.69 85 ASP A O 1
ATOM 721 N N . ILE A 1 86 ? -13.529 8.906 5.434 1.00 97.19 86 ILE A N 1
ATOM 722 C CA . ILE A 1 86 ? -12.924 9.948 4.581 1.00 97.19 86 ILE A CA 1
ATOM 723 C C . ILE A 1 86 ? -11.665 9.423 3.889 1.00 97.19 86 ILE A C 1
ATOM 725 O O . ILE A 1 86 ? -11.491 9.617 2.687 1.00 97.19 86 ILE A O 1
ATOM 729 N N . MET A 1 87 ? -10.784 8.753 4.633 1.00 96.00 87 MET A N 1
ATOM 730 C CA . MET A 1 87 ? -9.547 8.214 4.071 1.00 96.00 87 MET A CA 1
ATOM 731 C C . MET A 1 87 ? -9.825 7.091 3.074 1.00 96.00 87 MET A C 1
ATOM 733 O O . MET A 1 87 ? -9.183 7.042 2.031 1.00 96.00 87 MET A O 1
ATOM 737 N N . THR A 1 88 ? -10.815 6.238 3.343 1.00 96.00 88 THR A N 1
ATOM 738 C CA . THR A 1 88 ? -11.240 5.177 2.418 1.00 96.00 88 THR A CA 1
ATOM 739 C C . THR A 1 88 ? -11.748 5.766 1.107 1.00 96.00 88 THR A C 1
ATOM 741 O O . THR A 1 88 ? -11.297 5.364 0.038 1.00 96.00 88 THR A O 1
ATOM 744 N N . LEU A 1 89 ? -12.650 6.750 1.178 1.00 96.62 89 LEU A N 1
ATOM 745 C CA . LEU A 1 89 ? -13.173 7.434 -0.004 1.00 96.62 89 LEU A CA 1
ATOM 746 C C . LEU A 1 89 ? -12.063 8.155 -0.771 1.00 96.62 89 LEU A C 1
ATOM 748 O O . LEU A 1 89 ? -12.028 8.085 -1.995 1.00 96.62 89 LEU A O 1
ATOM 752 N N . GLY A 1 90 ? -11.132 8.796 -0.062 1.00 94.81 90 GLY A N 1
ATOM 753 C CA . GLY A 1 90 ? -9.960 9.426 -0.665 1.00 94.81 90 GLY A CA 1
ATOM 754 C C . GLY A 1 90 ? -9.062 8.426 -1.394 1.00 94.81 90 GLY A C 1
ATOM 755 O O . GLY A 1 90 ? -8.631 8.706 -2.508 1.00 94.81 90 GLY A O 1
ATOM 756 N N . LEU A 1 91 ? -8.821 7.247 -0.811 1.00 90.94 91 LEU A N 1
ATOM 757 C CA . LEU A 1 91 ? -8.059 6.172 -1.451 1.00 90.94 91 LEU A CA 1
ATOM 758 C C . LEU A 1 91 ? -8.771 5.652 -2.704 1.00 90.94 91 LEU A C 1
ATOM 760 O O . LEU A 1 91 ? -8.145 5.573 -3.756 1.00 90.94 91 LEU A O 1
ATOM 764 N N . ILE A 1 92 ? -10.071 5.350 -2.615 1.00 91.69 92 ILE A N 1
ATOM 765 C CA . ILE A 1 92 ? -10.872 4.885 -3.759 1.00 91.69 92 ILE A CA 1
ATOM 766 C C . ILE A 1 92 ? -10.864 5.927 -4.879 1.00 91.69 92 ILE A C 1
ATOM 768 O O . ILE A 1 92 ? -10.627 5.581 -6.033 1.00 91.69 92 ILE A O 1
ATOM 772 N N . LEU A 1 93 ? -11.080 7.202 -4.543 1.00 92.12 93 LEU A N 1
ATOM 773 C CA . LEU A 1 93 ? -11.043 8.295 -5.508 1.00 92.12 93 LEU A CA 1
ATOM 774 C C . LEU A 1 93 ? -9.658 8.417 -6.149 1.00 92.12 93 LEU A C 1
ATOM 776 O O . LEU A 1 93 ? -9.570 8.536 -7.364 1.00 92.12 93 LEU A O 1
ATOM 780 N N . CYS A 1 94 ? -8.586 8.350 -5.357 1.00 87.12 94 CYS A N 1
ATOM 781 C CA . CYS A 1 94 ? -7.219 8.398 -5.868 1.00 87.12 94 CYS A CA 1
ATOM 782 C C . CYS A 1 94 ? -6.967 7.270 -6.877 1.00 87.12 94 CYS A C 1
ATOM 784 O O . CYS A 1 94 ? -6.546 7.549 -7.994 1.00 87.12 94 CYS A O 1
ATOM 786 N N . TYR A 1 95 ? -7.317 6.025 -6.535 1.00 83.75 95 TYR A N 1
ATOM 787 C CA . TYR A 1 95 ? -7.195 4.886 -7.450 1.00 83.75 95 TYR A CA 1
ATOM 788 C C . TYR A 1 95 ? -8.031 5.066 -8.721 1.00 83.75 95 TYR A C 1
ATOM 790 O O . TYR A 1 95 ? -7.527 4.855 -9.820 1.00 83.75 95 TYR A O 1
ATOM 798 N N . ALA A 1 96 ? -9.288 5.497 -8.593 1.00 85.31 96 ALA A N 1
ATOM 799 C CA . ALA A 1 96 ? -10.158 5.728 -9.742 1.00 85.31 96 ALA A CA 1
ATOM 800 C C . ALA A 1 96 ? -9.596 6.810 -10.679 1.00 85.31 96 ALA A C 1
ATOM 802 O O . ALA A 1 96 ? -9.606 6.627 -11.894 1.00 85.31 96 ALA A O 1
ATOM 803 N N . LEU A 1 97 ? -9.066 7.908 -10.128 1.00 85.19 97 LEU A N 1
ATOM 804 C CA . LEU A 1 97 ? -8.430 8.972 -10.906 1.00 85.19 97 LEU A CA 1
ATOM 805 C C . LEU A 1 97 ? -7.111 8.514 -11.532 1.00 85.19 97 LEU A C 1
ATOM 807 O O . LEU A 1 97 ? -6.858 8.844 -12.686 1.00 85.19 97 LEU A O 1
ATOM 811 N N . MET A 1 98 ? -6.289 7.745 -10.811 1.00 80.44 98 MET A N 1
ATOM 812 C CA . MET A 1 98 ? -5.045 7.191 -11.352 1.00 80.44 98 MET A CA 1
ATOM 813 C C . MET A 1 98 ? -5.312 6.295 -12.560 1.00 80.44 98 MET A C 1
ATOM 815 O O . MET A 1 98 ? -4.620 6.427 -13.563 1.00 80.44 98 MET A O 1
ATOM 819 N N . ILE A 1 99 ? -6.335 5.439 -12.485 1.00 76.38 99 ILE A N 1
ATOM 820 C CA . ILE A 1 99 ? -6.738 4.581 -13.604 1.00 76.38 99 ILE A CA 1
ATOM 821 C C . ILE A 1 99 ? -7.328 5.425 -14.742 1.00 76.38 99 ILE A C 1
ATOM 823 O O . ILE A 1 99 ? -6.920 5.272 -15.886 1.00 76.38 99 ILE A O 1
ATOM 827 N N . TYR A 1 100 ? -8.245 6.351 -14.442 1.00 80.81 100 TYR A N 1
ATOM 828 C CA . TYR A 1 100 ? -8.906 7.182 -15.456 1.00 80.81 100 TYR A CA 1
ATOM 829 C C . TYR A 1 100 ? -7.933 8.070 -16.245 1.00 80.81 100 TYR A C 1
ATOM 831 O O . TYR A 1 100 ? -8.074 8.214 -17.455 1.00 80.81 100 TYR A O 1
ATOM 839 N N . PHE A 1 101 ? -6.951 8.668 -15.568 1.00 81.00 101 PHE A N 1
ATOM 840 C CA . PHE A 1 101 ? -5.930 9.510 -16.195 1.00 81.00 101 PHE A CA 1
ATOM 841 C C . PHE A 1 101 ? -4.692 8.726 -16.652 1.00 81.00 101 PHE A C 1
ATOM 843 O O . PHE A 1 101 ? -3.709 9.349 -17.044 1.00 81.00 101 PHE A O 1
ATOM 850 N N . GLY A 1 102 ? -4.696 7.393 -16.543 1.00 69.12 102 GLY A N 1
ATOM 851 C CA . GLY A 1 102 ? -3.559 6.559 -16.933 1.00 69.12 102 GLY A CA 1
ATOM 852 C C . GLY A 1 102 ? -2.268 6.869 -16.167 1.00 69.12 102 GLY A C 1
ATOM 853 O O . GLY A 1 102 ? -1.185 6.565 -16.653 1.00 69.12 102 GLY A O 1
ATOM 854 N N . VAL A 1 103 ? -2.341 7.473 -14.974 1.00 68.88 103 VAL A N 1
ATOM 855 C CA . VAL A 1 103 ? -1.159 7.968 -14.238 1.00 68.88 103 VAL A CA 1
ATOM 856 C C . VAL A 1 103 ? -0.182 6.839 -13.910 1.00 68.88 103 VAL A C 1
ATOM 858 O O . VAL A 1 103 ? 1.020 7.063 -13.894 1.00 68.88 103 VAL A O 1
ATOM 861 N N . ASP A 1 104 ? -0.688 5.627 -13.688 1.00 59.69 104 ASP A N 1
ATOM 862 C CA . ASP A 1 104 ? 0.124 4.464 -13.309 1.00 59.69 104 ASP A CA 1
ATOM 863 C C . ASP A 1 104 ? 0.937 3.871 -14.484 1.00 59.69 104 ASP A C 1
ATOM 865 O O . ASP A 1 104 ? 1.876 3.111 -14.268 1.00 59.69 104 ASP A O 1
ATOM 869 N N . ILE A 1 105 ? 0.593 4.211 -15.736 1.00 59.66 105 ILE A N 1
ATOM 870 C CA . ILE A 1 105 ? 1.189 3.604 -16.945 1.00 59.66 105 ILE A CA 1
ATOM 871 C C . ILE A 1 105 ? 1.757 4.672 -17.894 1.00 59.66 105 ILE A C 1
ATOM 873 O O . ILE A 1 105 ? 2.867 4.530 -18.406 1.00 59.66 105 ILE A O 1
ATOM 877 N N . GLU A 1 106 ? 1.027 5.766 -18.111 1.00 60.16 106 GLU A N 1
ATOM 878 C CA . GLU A 1 106 ? 1.359 6.808 -19.089 1.00 60.16 106 GLU A CA 1
ATOM 879 C C . GLU A 1 106 ? 2.195 7.947 -18.488 1.00 60.16 106 GLU A C 1
ATOM 881 O O . GLU A 1 106 ? 3.070 8.501 -19.157 1.00 60.16 106 GLU A O 1
ATOM 886 N N . VAL A 1 107 ? 1.975 8.285 -17.212 1.00 63.56 107 VAL A N 1
ATOM 887 C CA . VAL A 1 107 ? 2.659 9.398 -16.530 1.00 63.56 107 VAL A CA 1
ATOM 888 C C . VAL A 1 107 ? 3.750 8.855 -15.612 1.00 63.56 107 VAL A C 1
ATOM 890 O O . VAL A 1 107 ? 3.654 8.881 -14.387 1.00 63.56 107 VAL A O 1
ATOM 893 N N . ARG A 1 108 ? 4.826 8.353 -16.223 1.00 66.31 108 ARG A N 1
ATOM 894 C CA . ARG A 1 108 ? 6.001 7.880 -15.481 1.00 66.31 108 ARG A CA 1
ATOM 895 C C . ARG A 1 108 ? 6.688 9.026 -14.745 1.00 66.31 108 ARG A C 1
ATOM 897 O O . ARG A 1 108 ? 6.841 10.127 -15.276 1.00 66.31 108 ARG A O 1
ATOM 904 N N . PHE A 1 109 ? 7.212 8.737 -13.554 1.00 67.75 109 PHE A N 1
ATOM 905 C CA . PHE A 1 109 ? 8.026 9.707 -12.812 1.00 67.75 109 PHE A CA 1
ATOM 906 C C . PHE A 1 109 ? 9.384 9.960 -13.488 1.00 67.75 109 PHE A C 1
ATOM 908 O O . PHE A 1 109 ? 10.023 10.978 -13.227 1.00 67.75 109 PHE A O 1
ATOM 915 N N . SER A 1 110 ? 9.818 9.065 -14.386 1.00 72.19 110 SER A N 1
ATOM 916 C CA . SER A 1 110 ? 10.974 9.281 -15.259 1.00 72.19 110 SER A CA 1
ATOM 917 C C . SER A 1 110 ? 10.666 8.999 -16.723 1.00 72.19 110 SER A C 1
ATOM 919 O O . SER A 1 110 ? 10.250 7.903 -17.089 1.00 72.19 110 SER A O 1
ATOM 921 N N . TYR A 1 111 ? 10.995 9.970 -17.576 1.00 68.88 111 TYR A N 1
ATOM 922 C CA . TYR A 1 111 ? 10.954 9.840 -19.036 1.00 68.88 111 TYR A CA 1
ATOM 923 C C . TYR A 1 111 ? 12.234 9.235 -19.632 1.00 68.88 111 TYR A C 1
ATOM 925 O O . TYR A 1 111 ? 12.288 8.957 -20.826 1.00 68.88 111 TYR A O 1
ATOM 933 N N . THR A 1 112 ? 13.294 9.081 -18.831 1.00 71.81 112 THR A N 1
ATOM 934 C CA . THR A 1 112 ? 14.649 8.798 -19.345 1.00 71.81 112 THR A CA 1
ATOM 935 C C . THR A 1 112 ? 15.210 7.459 -18.894 1.00 71.81 112 THR A C 1
ATOM 937 O O . THR A 1 112 ? 16.143 6.948 -19.511 1.00 71.81 112 THR A O 1
ATOM 940 N N . SER A 1 113 ? 14.669 6.874 -17.823 1.00 76.56 113 SER A N 1
ATOM 941 C CA . SER A 1 113 ? 15.198 5.638 -17.261 1.00 76.56 113 SER A CA 1
ATOM 942 C C . SER A 1 113 ? 14.117 4.818 -16.571 1.00 76.56 113 SER A C 1
ATOM 944 O O . SER A 1 113 ? 13.539 5.229 -15.569 1.00 76.56 113 SER A O 1
ATOM 946 N N . TYR A 1 114 ? 13.926 3.589 -17.047 1.00 75.56 114 TYR A N 1
ATOM 947 C CA . TYR A 1 114 ? 13.077 2.607 -16.376 1.00 75.56 114 TYR A CA 1
ATOM 948 C C . TYR A 1 114 ? 13.559 2.311 -14.945 1.00 75.56 114 TYR A C 1
ATOM 950 O O . TYR A 1 114 ? 12.763 2.092 -14.036 1.00 75.56 114 TYR A O 1
ATOM 958 N N . LEU A 1 115 ? 14.876 2.323 -14.720 1.00 76.12 115 LEU A N 1
ATOM 959 C CA . LEU A 1 115 ? 15.452 2.092 -13.396 1.00 76.12 115 LEU A CA 1
ATOM 960 C C . LEU A 1 115 ? 15.061 3.197 -12.405 1.00 76.12 115 LEU A C 1
ATOM 962 O O . LEU A 1 115 ? 14.793 2.929 -11.236 1.00 76.12 115 LEU A O 1
ATOM 966 N N . GLU A 1 116 ? 14.997 4.434 -12.888 1.00 79.69 116 GLU A N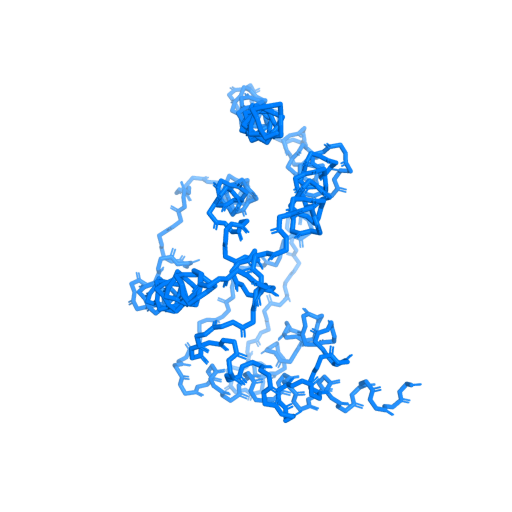 1
ATOM 967 C CA . GLU A 1 116 ? 14.565 5.584 -12.101 1.00 79.69 116 GLU A CA 1
ATOM 968 C C . GLU A 1 116 ? 13.087 5.506 -11.736 1.00 79.69 116 GLU A C 1
ATOM 970 O O . GLU A 1 116 ? 12.716 5.738 -10.589 1.00 79.69 116 GLU A O 1
ATOM 975 N N . ASP A 1 117 ? 12.256 5.095 -12.687 1.00 78.81 117 ASP A N 1
ATOM 976 C CA . ASP A 1 117 ? 10.833 4.872 -12.456 1.00 78.81 117 ASP A CA 1
ATOM 977 C C . ASP A 1 117 ? 10.604 3.835 -11.339 1.00 78.81 117 ASP A C 1
ATOM 979 O O . ASP A 1 117 ? 9.806 4.038 -10.422 1.00 78.81 117 ASP A O 1
ATOM 983 N N . ARG A 1 118 ? 11.412 2.765 -11.313 1.00 77.06 118 ARG A N 1
ATOM 984 C CA . ARG A 1 118 ? 11.389 1.765 -10.232 1.00 77.06 118 ARG A CA 1
ATOM 985 C C . ARG A 1 118 ? 11.915 2.286 -8.901 1.00 77.06 118 ARG A C 1
ATOM 987 O O . ARG A 1 118 ? 11.399 1.879 -7.858 1.00 77.06 118 ARG A O 1
ATOM 994 N N . MET A 1 119 ? 12.895 3.184 -8.899 1.00 79.81 119 MET A N 1
ATOM 995 C CA . MET A 1 119 ? 13.327 3.869 -7.679 1.00 79.81 119 MET A CA 1
ATOM 996 C C . MET A 1 119 ? 12.168 4.677 -7.077 1.00 79.81 119 MET A C 1
ATOM 998 O O . MET A 1 119 ? 11.852 4.510 -5.895 1.00 79.81 119 MET A O 1
ATOM 1002 N N . TYR A 1 120 ? 11.474 5.469 -7.898 1.00 80.44 120 TYR A N 1
ATOM 1003 C CA . TYR A 1 120 ? 10.323 6.258 -7.459 1.00 80.44 120 TYR A CA 1
ATOM 1004 C C . TYR A 1 120 ? 9.152 5.389 -7.003 1.00 80.44 120 TYR A C 1
ATOM 1006 O O . TYR A 1 120 ? 8.622 5.628 -5.921 1.00 80.44 120 TYR A O 1
ATOM 1014 N N . CYS A 1 121 ? 8.828 4.304 -7.713 1.00 76.06 121 CYS A N 1
ATOM 1015 C CA . CYS A 1 121 ? 7.842 3.319 -7.245 1.00 76.06 121 CYS A CA 1
ATOM 1016 C C . CYS A 1 121 ? 8.176 2.760 -5.852 1.00 76.06 121 CYS A C 1
ATOM 1018 O O . CYS A 1 121 ? 7.290 2.362 -5.103 1.00 76.06 121 CYS A O 1
ATOM 1020 N N . GLY A 1 122 ? 9.457 2.732 -5.481 1.00 76.00 122 GLY A N 1
ATOM 1021 C CA . GLY A 1 122 ? 9.891 2.255 -4.176 1.00 76.00 122 GLY A CA 1
ATOM 1022 C C . GLY A 1 122 ? 9.707 3.322 -3.114 1.00 76.00 122 GLY A C 1
ATOM 1023 O O . GLY A 1 122 ? 9.196 3.040 -2.034 1.00 76.00 122 GLY A O 1
ATOM 1024 N N . VAL A 1 123 ? 10.144 4.545 -3.404 1.00 79.50 123 VAL A N 1
ATOM 1025 C CA . VAL A 1 123 ? 10.170 5.661 -2.452 1.00 79.50 123 VAL A CA 1
ATOM 1026 C C . VAL A 1 123 ? 8.787 6.282 -2.254 1.00 79.50 123 VAL A C 1
ATOM 1028 O O . VAL A 1 123 ? 8.391 6.513 -1.111 1.00 79.50 123 VAL A O 1
ATOM 1031 N N . THR A 1 124 ? 8.024 6.499 -3.323 1.00 80.88 124 THR A N 1
ATOM 1032 C CA . THR A 1 124 ? 6.753 7.237 -3.296 1.00 80.88 124 THR A CA 1
ATOM 1033 C C . THR A 1 124 ? 5.718 6.623 -2.347 1.00 80.88 124 THR A C 1
ATOM 1035 O O . THR A 1 124 ? 5.227 7.348 -1.478 1.00 80.88 124 THR A O 1
ATOM 1038 N N . PRO A 1 125 ? 5.437 5.302 -2.362 1.00 78.69 125 PRO A N 1
ATOM 1039 C CA . PRO A 1 125 ? 4.501 4.709 -1.40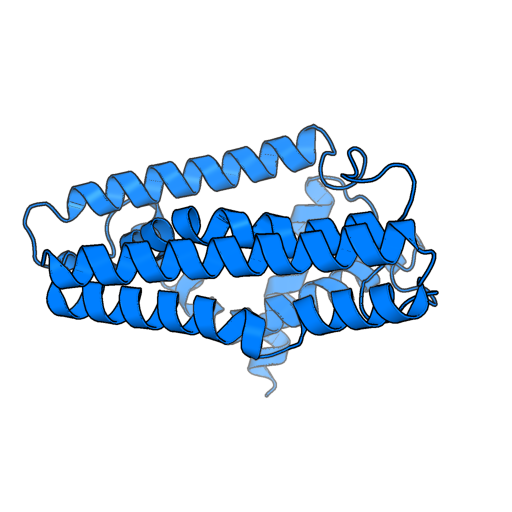3 1.00 78.69 125 PRO A CA 1
ATOM 1040 C C . PRO A 1 125 ? 4.962 4.864 0.051 1.00 78.69 125 PRO A C 1
ATOM 1042 O O . PRO A 1 125 ? 4.154 4.911 0.976 1.00 78.69 125 PRO A O 1
ATOM 1045 N N . ARG A 1 126 ? 6.276 4.980 0.281 1.00 85.44 126 ARG A N 1
ATOM 1046 C CA . ARG A 1 126 ? 6.841 5.143 1.626 1.00 85.44 126 ARG A CA 1
ATOM 1047 C C . ARG A 1 126 ? 6.655 6.562 2.147 1.00 85.44 126 ARG A C 1
ATOM 1049 O O . ARG A 1 126 ? 6.536 6.728 3.359 1.00 85.44 126 ARG A O 1
ATOM 1056 N N . LEU A 1 127 ? 6.559 7.566 1.277 1.00 85.56 127 LEU A N 1
ATOM 1057 C CA . LEU A 1 127 ? 6.175 8.924 1.678 1.00 85.56 127 LEU A CA 1
ATOM 1058 C C . LEU A 1 127 ? 4.753 8.967 2.247 1.00 85.56 127 LEU A C 1
ATOM 1060 O O . LEU A 1 127 ? 4.457 9.818 3.079 1.00 85.56 127 LEU A O 1
ATOM 1064 N N . ALA A 1 128 ? 3.897 8.016 1.862 1.00 86.31 128 ALA A N 1
ATOM 1065 C CA . ALA A 1 128 ? 2.536 7.914 2.372 1.00 86.31 128 ALA A CA 1
ATOM 1066 C C . ALA A 1 128 ? 2.437 7.247 3.757 1.00 86.31 128 ALA A C 1
ATOM 1068 O O . ALA A 1 128 ? 1.357 7.259 4.339 1.00 86.31 128 ALA A O 1
ATOM 1069 N N . VAL A 1 129 ? 3.519 6.708 4.340 1.00 87.31 129 VAL A N 1
ATOM 1070 C CA . VAL A 1 129 ? 3.487 6.053 5.670 1.00 87.31 129 VAL A CA 1
ATOM 1071 C C . VAL A 1 129 ? 2.854 6.928 6.769 1.00 87.31 129 VAL A C 1
ATOM 1073 O O . VAL A 1 129 ? 1.977 6.419 7.472 1.00 87.31 129 VAL A O 1
ATOM 1076 N N . PRO A 1 130 ? 3.183 8.230 6.913 1.00 86.31 130 PRO A N 1
ATOM 1077 C CA . PRO A 1 130 ? 2.550 9.094 7.913 1.00 86.31 130 PRO A CA 1
ATOM 1078 C C . PRO A 1 130 ? 1.037 9.254 7.718 1.00 86.31 130 PRO A C 1
ATOM 1080 O O . PRO A 1 130 ? 0.326 9.520 8.683 1.00 86.31 130 PRO A O 1
ATOM 1083 N N . ILE A 1 131 ? 0.546 9.089 6.486 1.00 87.69 131 ILE A N 1
ATOM 1084 C CA . ILE A 1 131 ? -0.880 9.124 6.137 1.00 87.69 131 ILE A CA 1
ATOM 1085 C C . ILE A 1 131 ? -1.499 7.739 6.359 1.00 87.69 131 ILE A C 1
ATOM 1087 O O . ILE A 1 131 ? -2.595 7.612 6.889 1.00 87.69 131 ILE A O 1
ATOM 1091 N N . PHE A 1 132 ? -0.791 6.668 6.025 1.00 89.56 132 PHE A N 1
ATOM 1092 C CA . PHE A 1 132 ? -1.297 5.310 6.183 1.00 89.56 132 PHE A CA 1
ATOM 1093 C C . PHE A 1 132 ? -1.463 4.907 7.656 1.00 89.56 132 PHE A C 1
ATOM 1095 O O . PHE A 1 132 ? -2.377 4.169 8.010 1.00 89.56 132 PHE A O 1
ATOM 1102 N N . MET A 1 133 ? -0.626 5.425 8.554 1.00 91.12 133 MET A N 1
ATOM 1103 C CA . MET A 1 133 ? -0.715 5.119 9.984 1.00 91.12 133 MET A CA 1
ATOM 1104 C C . MET A 1 133 ? -2.025 5.550 10.657 1.00 91.12 133 MET A C 1
ATOM 1106 O O . MET A 1 133 ? -2.636 4.703 11.310 1.00 91.12 133 MET A O 1
ATOM 1110 N N . PRO A 1 134 ? -2.512 6.801 10.529 1.00 91.62 134 PRO A N 1
ATOM 1111 C CA . PRO A 1 134 ? -3.823 7.163 11.057 1.00 91.62 134 PRO A CA 1
ATOM 1112 C C . PRO A 1 134 ? -4.953 6.373 10.389 1.00 91.62 134 PRO A C 1
ATOM 1114 O O . PRO A 1 134 ? -5.936 6.081 11.066 1.00 91.62 134 PRO A O 1
ATOM 1117 N N . TYR A 1 135 ? -4.801 5.950 9.128 1.00 94.88 135 TYR A N 1
ATOM 1118 C CA . TYR A 1 135 ? -5.772 5.065 8.483 1.00 94.88 135 TYR A CA 1
ATOM 1119 C C . TYR A 1 135 ? -5.848 3.698 9.176 1.00 94.88 135 TYR A C 1
ATOM 1121 O O . TYR A 1 135 ? -6.921 3.310 9.637 1.00 94.88 135 TYR A O 1
ATOM 1129 N N . ILE A 1 136 ? -4.714 3.015 9.363 1.00 94.50 136 ILE A N 1
ATOM 1130 C CA . ILE A 1 136 ? -4.652 1.741 10.100 1.00 94.50 136 ILE A CA 1
ATOM 1131 C C . ILE A 1 136 ? -5.151 1.897 11.540 1.00 94.50 136 ILE A C 1
ATOM 1133 O O . ILE A 1 136 ? -5.911 1.062 12.027 1.00 94.50 136 ILE A O 1
ATOM 1137 N N . TYR A 1 137 ? -4.776 2.987 12.213 1.00 94.50 137 TYR A N 1
ATOM 1138 C CA . TYR A 1 137 ? -5.272 3.292 13.553 1.00 94.50 137 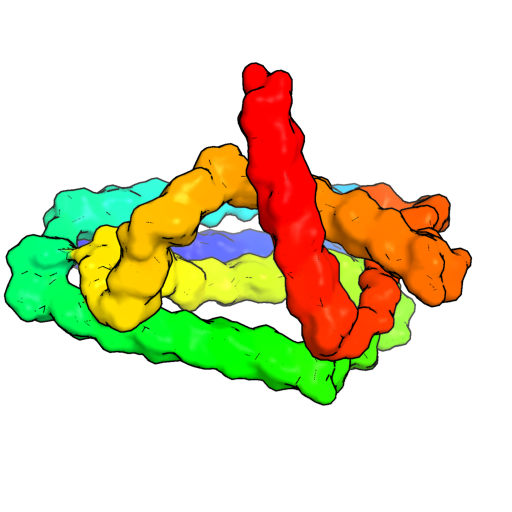TYR A CA 1
ATOM 1139 C C . TYR A 1 137 ? -6.796 3.416 13.568 1.00 94.50 137 TYR A C 1
ATOM 1141 O O . TYR A 1 137 ? -7.450 2.825 14.420 1.00 94.50 137 TYR A O 1
ATOM 1149 N N . SER A 1 138 ? -7.365 4.152 12.610 1.00 95.75 138 SER A N 1
ATOM 1150 C CA . SER A 1 138 ? -8.808 4.364 12.495 1.00 95.75 138 SER A CA 1
ATOM 1151 C C . SER A 1 138 ? -9.575 3.073 12.190 1.00 95.75 138 SER A C 1
ATOM 1153 O O . SER A 1 138 ? -10.614 2.836 12.805 1.00 95.75 138 SER A O 1
ATOM 1155 N N . LEU A 1 139 ? -9.020 2.201 11.340 1.00 95.31 139 LEU A N 1
ATOM 1156 C CA . LEU A 1 139 ? -9.557 0.866 11.068 1.00 95.31 139 LEU A CA 1
ATOM 1157 C C . LEU A 1 139 ? -9.590 0.012 12.339 1.00 95.31 139 LEU A C 1
ATOM 1159 O O . LEU A 1 139 ? -10.605 -0.611 12.644 1.00 95.31 139 LEU A O 1
ATOM 1163 N N . ALA A 1 140 ? -8.508 0.030 13.122 1.00 94.56 140 ALA A N 1
ATOM 1164 C CA . ALA A 1 140 ? -8.417 -0.727 14.368 1.00 94.56 140 ALA A CA 1
ATOM 1165 C C . ALA A 1 140 ? -9.430 -0.264 15.433 1.00 94.56 140 ALA A C 1
ATOM 1167 O O . ALA A 1 140 ? -9.844 -1.064 16.269 1.00 94.56 140 ALA A O 1
ATOM 1168 N N . VAL A 1 141 ? -9.869 1.003 15.406 1.00 95.38 141 VAL A N 1
ATOM 1169 C CA . VAL A 1 141 ? -10.928 1.507 16.305 1.00 95.38 141 VAL A CA 1
ATOM 1170 C C . VAL A 1 141 ? -12.278 0.832 16.021 1.00 95.38 141 VAL A C 1
ATOM 1172 O O . VAL A 1 141 ? -13.114 0.740 16.921 1.00 95.38 141 VAL A O 1
ATOM 1175 N N . GLY A 1 142 ? -12.504 0.356 14.792 1.00 90.69 142 GLY A N 1
ATOM 1176 C CA . GLY A 1 142 ? -13.689 -0.425 14.432 1.00 90.69 142 GLY A CA 1
ATOM 1177 C C . GLY A 1 142 ? -14.981 0.394 14.366 1.00 90.69 142 GLY A C 1
ATOM 1178 O O . GLY A 1 142 ? -16.050 -0.095 14.734 1.00 90.69 142 GLY A O 1
ATOM 1179 N N . ARG A 1 143 ? -14.905 1.662 13.942 1.00 93.81 143 ARG A N 1
ATOM 1180 C CA . ARG A 1 143 ? -16.065 2.561 13.776 1.00 93.81 143 ARG A CA 1
ATOM 1181 C C . ARG A 1 143 ? -16.152 3.058 12.330 1.00 93.81 143 ARG A C 1
ATOM 1183 O O . ARG A 1 143 ? -15.142 3.095 11.641 1.00 93.81 143 ARG A O 1
ATOM 1190 N N . GLY A 1 144 ? -17.339 3.485 11.900 1.00 95.12 144 GLY A N 1
ATOM 1191 C CA . GLY A 1 144 ? -17.580 3.972 10.533 1.00 95.12 144 GLY A CA 1
ATOM 1192 C C . GLY A 1 144 ? -18.127 2.899 9.592 1.00 95.12 144 GLY A C 1
ATOM 1193 O O . GLY A 1 144 ? -18.236 1.723 9.956 1.00 95.12 144 GLY A O 1
ATOM 1194 N N . ILE A 1 145 ? -18.501 3.329 8.390 1.00 97.00 145 ILE A N 1
ATOM 1195 C CA . ILE A 1 145 ? -19.084 2.467 7.356 1.00 97.00 145 ILE A CA 1
ATOM 1196 C C . ILE A 1 145 ? -18.024 1.509 6.813 1.00 97.00 145 ILE A C 1
ATOM 1198 O O . ILE A 1 145 ? -18.301 0.318 6.681 1.00 97.00 145 ILE A O 1
ATOM 1202 N N . THR A 1 146 ? -16.800 1.988 6.570 1.00 96.75 146 THR A N 1
ATOM 1203 C CA . THR A 1 146 ? -15.695 1.148 6.091 1.00 96.75 146 THR A CA 1
ATOM 1204 C C . THR A 1 146 ? -15.449 -0.019 7.040 1.00 96.75 146 THR A C 1
ATOM 1206 O O . THR A 1 146 ? -15.440 -1.172 6.613 1.00 96.75 146 THR A O 1
ATOM 1209 N N . CYS A 1 147 ? -15.308 0.254 8.341 1.00 95.88 147 CYS A N 1
ATOM 1210 C CA . CYS A 1 147 ? -15.090 -0.799 9.333 1.00 95.88 147 CYS A CA 1
ATOM 1211 C C . CYS A 1 147 ? -16.261 -1.787 9.384 1.00 95.88 147 CYS A C 1
ATOM 1213 O O . CYS A 1 147 ? -16.038 -2.990 9.491 1.00 95.88 147 CYS A O 1
ATOM 1215 N N . TYR A 1 148 ? -17.502 -1.298 9.278 1.00 96.06 148 TYR A N 1
ATOM 1216 C CA . TYR A 1 148 ? -18.684 -2.158 9.231 1.00 96.06 148 TYR A CA 1
ATOM 1217 C C . TYR A 1 148 ? -18.641 -3.112 8.030 1.00 96.06 148 TYR A C 1
ATOM 1219 O O . TYR A 1 148 ? -18.763 -4.323 8.217 1.00 96.06 148 TYR A O 1
ATOM 1227 N N . LEU A 1 149 ? -18.392 -2.595 6.823 1.00 96.31 149 LEU A N 1
ATOM 1228 C CA . LEU A 1 149 ? -18.307 -3.401 5.601 1.00 96.31 149 LEU A CA 1
ATOM 1229 C C . LEU A 1 149 ? -17.173 -4.430 5.669 1.00 96.31 149 LEU A C 1
ATOM 1231 O O . LEU A 1 149 ? -17.382 -5.600 5.351 1.00 96.31 149 LEU A O 1
ATOM 1235 N N . LEU A 1 150 ? -15.995 -4.026 6.150 1.00 94.62 150 LEU A N 1
ATOM 1236 C CA . LEU A 1 150 ? -14.849 -4.926 6.313 1.00 94.62 150 LEU A CA 1
ATOM 1237 C C . LEU A 1 150 ? -15.062 -5.977 7.414 1.00 94.62 150 LEU A C 1
ATOM 1239 O O . LEU A 1 150 ? -14.429 -7.028 7.385 1.00 94.62 150 LEU A O 1
ATOM 1243 N N . SER A 1 151 ? -15.971 -5.726 8.361 1.00 95.06 151 SER A N 1
ATOM 1244 C CA . SER A 1 151 ? -16.343 -6.679 9.415 1.00 95.06 151 SER A CA 1
ATOM 1245 C C . SER A 1 151 ? -17.417 -7.689 8.996 1.00 95.06 151 SER A C 1
ATOM 1247 O O . SER A 1 151 ? -17.732 -8.607 9.759 1.00 95.06 151 SER A O 1
ATOM 1249 N N . LEU A 1 152 ? -17.996 -7.549 7.796 1.00 96.31 152 LEU A N 1
ATOM 1250 C CA . LEU A 1 152 ? -18.988 -8.497 7.297 1.00 96.31 152 LEU A CA 1
ATOM 1251 C C . LEU A 1 152 ? -18.369 -9.894 7.198 1.00 96.31 152 LEU A C 1
ATOM 1253 O O . LEU A 1 152 ? -17.283 -10.070 6.647 1.00 96.31 152 LEU A O 1
ATOM 1257 N N . LYS A 1 153 ? -19.090 -10.909 7.694 1.00 95.81 153 LYS A N 1
ATOM 1258 C CA . LYS A 1 153 ? -18.606 -12.301 7.745 1.00 95.81 153 LYS A CA 1
ATOM 1259 C C . LYS A 1 153 ? -18.021 -12.808 6.416 1.00 95.81 153 LYS A C 1
ATOM 1261 O O . LYS A 1 153 ? -16.963 -13.428 6.478 1.00 95.81 153 LYS A O 1
ATOM 1266 N N . PRO A 1 154 ? -18.626 -12.542 5.238 1.00 91.69 154 PRO A N 1
ATOM 1267 C CA . PRO A 1 154 ? -18.031 -12.951 3.968 1.00 91.69 154 PRO A CA 1
ATOM 1268 C C . PRO A 1 154 ? -16.658 -12.313 3.731 1.00 91.69 154 PRO A C 1
ATOM 1270 O O . PRO A 1 154 ? -15.721 -13.013 3.372 1.00 91.69 154 PRO A O 1
ATOM 1273 N N . ILE A 1 155 ? -16.498 -11.019 4.014 1.00 93.00 155 ILE A N 1
ATOM 1274 C CA . ILE A 1 155 ? -15.222 -10.312 3.840 1.00 93.00 155 ILE A CA 1
ATOM 1275 C C . ILE A 1 155 ? -14.169 -10.838 4.816 1.00 93.00 155 ILE A C 1
ATOM 1277 O O . ILE A 1 155 ? -13.052 -11.152 4.417 1.00 93.00 155 ILE A O 1
ATOM 1281 N N . VAL A 1 156 ? -14.537 -11.028 6.084 1.00 93.25 156 VAL A N 1
ATOM 1282 C CA . VAL A 1 156 ? -13.634 -11.604 7.091 1.00 93.25 156 VAL A CA 1
ATOM 1283 C C . VAL A 1 156 ? -13.226 -13.031 6.722 1.00 93.25 156 VAL A C 1
ATOM 1285 O O . VAL A 1 156 ? -12.074 -13.403 6.933 1.00 93.25 156 VAL A O 1
ATOM 1288 N N . SER A 1 157 ? -14.119 -13.825 6.122 1.00 91.75 157 SER A N 1
ATOM 1289 C CA . SER A 1 157 ? -13.790 -15.187 5.677 1.00 91.75 157 SER A CA 1
ATOM 1290 C C . SER A 1 157 ? -12.705 -15.226 4.593 1.00 91.75 157 SER A C 1
ATOM 1292 O O . SER A 1 157 ? -11.960 -16.199 4.515 1.00 91.75 157 SER A O 1
ATOM 1294 N N . LEU A 1 158 ? -12.535 -14.140 3.827 1.00 92.81 158 LEU A N 1
ATOM 1295 C CA . LEU A 1 158 ? -11.469 -14.006 2.832 1.00 92.81 158 LEU A CA 1
ATOM 1296 C C . LEU A 1 158 ? -10.094 -13.711 3.449 1.00 92.81 158 LEU A C 1
ATOM 1298 O O . LEU A 1 158 ? -9.083 -13.812 2.756 1.00 92.81 158 LEU A O 1
ATOM 1302 N N . SER A 1 159 ? -10.022 -13.372 4.742 1.00 92.06 159 SER A N 1
ATOM 1303 C CA . SER A 1 159 ? -8.758 -13.024 5.408 1.00 92.06 159 SER A CA 1
ATOM 1304 C C . SER A 1 159 ? -7.717 -14.144 5.333 1.00 92.06 159 SER A C 1
ATOM 1306 O O . SER A 1 159 ? -6.550 -13.857 5.066 1.00 92.06 159 SER A O 1
ATOM 1308 N N . GLY A 1 160 ? -8.132 -15.410 5.465 1.00 91.56 160 GLY A N 1
ATOM 1309 C CA . GLY A 1 160 ? -7.245 -16.572 5.328 1.00 91.56 160 GLY A CA 1
ATOM 1310 C C . GLY A 1 160 ? -6.634 -16.715 3.930 1.00 91.56 160 GLY A C 1
ATOM 1311 O O . GLY A 1 160 ? -5.498 -17.158 3.805 1.00 91.56 160 GLY A O 1
ATOM 1312 N N . ALA A 1 161 ? -7.344 -16.267 2.891 1.00 94.94 161 ALA A N 1
ATOM 1313 C CA . ALA A 1 161 ? -6.878 -16.302 1.505 1.00 94.94 161 ALA A CA 1
ATOM 1314 C C . ALA A 1 161 ? -6.196 -14.995 1.057 1.00 94.94 161 ALA A C 1
ATOM 1316 O O . ALA A 1 161 ? -5.660 -14.930 -0.045 1.00 94.94 161 ALA A O 1
ATOM 1317 N N . SER A 1 162 ? -6.178 -13.947 1.888 1.00 92.94 162 SER A N 1
ATOM 1318 C CA . SER A 1 162 ? -5.680 -12.616 1.502 1.00 92.94 162 SER A CA 1
ATOM 1319 C C . SER A 1 162 ? -4.219 -12.617 1.030 1.00 92.94 162 SER A C 1
ATOM 1321 O O . SER A 1 162 ? -3.881 -11.951 0.051 1.00 92.94 162 SER A O 1
ATOM 1323 N N . TYR A 1 163 ? -3.354 -13.415 1.663 1.00 92.62 163 TYR A N 1
ATOM 1324 C CA . TYR A 1 163 ? -1.965 -13.560 1.227 1.00 92.62 163 TYR A CA 1
ATOM 1325 C C . TYR A 1 163 ? -1.851 -14.308 -0.108 1.00 92.62 163 TYR A C 1
ATOM 1327 O O . TYR A 1 163 ? -1.055 -13.926 -0.964 1.00 92.62 163 TYR A O 1
ATOM 1335 N N . ALA A 1 164 ? -2.692 -15.323 -0.326 1.00 95.19 164 ALA A N 1
ATOM 1336 C CA . ALA A 1 164 ? -2.775 -16.010 -1.609 1.00 95.19 164 ALA A CA 1
ATOM 1337 C C . ALA A 1 164 ? -3.277 -15.065 -2.712 1.00 95.19 164 ALA A C 1
ATOM 1339 O O . ALA A 1 164 ? -2.708 -15.067 -3.794 1.00 95.19 164 ALA A O 1
ATOM 1340 N N . MET A 1 165 ? -4.246 -14.182 -2.438 1.00 95.75 165 MET A N 1
ATOM 1341 C CA . MET A 1 165 ? -4.661 -13.139 -3.391 1.00 95.75 165 MET A CA 1
ATOM 1342 C C . MET A 1 165 ? -3.483 -12.231 -3.765 1.00 95.75 165 MET A C 1
ATOM 1344 O O . MET A 1 165 ? -3.242 -11.983 -4.945 1.00 95.75 165 MET A O 1
ATOM 1348 N N . TYR A 1 166 ? -2.700 -11.790 -2.775 1.00 91.56 166 TYR A N 1
ATOM 1349 C CA . TYR A 1 166 ? -1.499 -10.987 -3.015 1.00 91.56 166 TYR A CA 1
ATOM 1350 C C . TYR A 1 166 ? -0.437 -11.724 -3.844 1.00 91.56 166 TYR A C 1
ATOM 1352 O O . TYR A 1 166 ? 0.218 -11.099 -4.665 1.00 91.56 166 TYR A O 1
ATOM 1360 N N . LEU A 1 167 ? -0.254 -13.034 -3.686 1.00 90.81 167 LEU A N 1
ATOM 1361 C CA . LEU A 1 167 ? 0.733 -13.772 -4.484 1.00 90.81 167 LEU A CA 1
ATOM 1362 C C . LEU A 1 167 ? 0.220 -14.161 -5.876 1.00 90.81 167 LEU A C 1
ATOM 1364 O O . LEU A 1 167 ? 0.991 -14.185 -6.832 1.00 90.81 167 LEU A O 1
ATOM 1368 N N . LEU A 1 168 ? -1.069 -14.481 -5.990 1.00 94.19 168 LEU A N 1
ATOM 1369 C CA . LEU A 1 168 ? -1.647 -15.125 -7.170 1.00 94.19 168 LEU A CA 1
ATOM 1370 C C . LEU A 1 168 ? -2.338 -14.151 -8.131 1.00 94.19 168 LEU A C 1
ATOM 1372 O O . LEU A 1 168 ? -2.663 -14.563 -9.242 1.00 94.19 168 LEU A O 1
ATOM 1376 N N . HIS A 1 169 ? -2.518 -12.874 -7.765 1.00 93.00 169 HIS A N 1
ATOM 1377 C CA . HIS A 1 169 ? -3.106 -11.882 -8.675 1.00 93.00 169 HIS A CA 1
ATOM 1378 C C . HIS A 1 169 ? -2.326 -11.756 -9.992 1.00 93.00 169 HIS A C 1
ATOM 1380 O O . HIS A 1 169 ? -2.944 -11.693 -11.050 1.00 93.00 169 HIS A O 1
ATOM 1386 N N . GLN A 1 170 ? -0.987 -11.782 -9.952 1.00 89.94 170 GLN A N 1
ATOM 1387 C CA . GLN A 1 170 ? -0.160 -11.691 -11.159 1.00 89.94 170 GLN A CA 1
ATOM 1388 C C . GLN A 1 170 ? -0.299 -12.935 -12.065 1.00 89.94 170 GLN A C 1
ATOM 1390 O O . GLN A 1 170 ? -0.621 -12.754 -13.237 1.00 89.94 170 GLN A O 1
ATOM 1395 N N . PRO A 1 171 ? -0.124 -14.182 -11.578 1.00 92.62 171 PRO A N 1
ATOM 1396 C CA . PRO A 1 171 ? -0.351 -15.375 -12.398 1.00 92.62 171 PRO A CA 1
ATOM 1397 C C . PRO A 1 171 ? -1.756 -15.460 -13.007 1.00 92.62 171 PRO A C 1
ATOM 1399 O O . PRO A 1 171 ? -1.896 -15.782 -14.184 1.00 92.62 171 PRO A O 1
ATOM 1402 N N . VAL A 1 172 ? -2.801 -15.145 -12.232 1.00 94.88 172 VAL A N 1
ATOM 1403 C CA . VAL A 1 172 ? -4.190 -15.179 -12.724 1.00 94.88 172 VAL A CA 1
ATOM 1404 C C . VAL A 1 172 ? -4.401 -14.146 -13.828 1.00 94.88 172 VAL A C 1
ATOM 1406 O O . VAL A 1 172 ? -5.015 -14.453 -14.851 1.00 94.88 172 VAL A O 1
ATOM 1409 N N . PHE A 1 173 ? -3.858 -12.943 -13.647 1.00 92.88 173 PHE A N 1
ATOM 1410 C CA . PHE A 1 173 ? -3.873 -11.903 -14.666 1.00 92.88 173 PHE A CA 1
ATOM 1411 C C . PHE A 1 173 ? -3.112 -12.318 -15.938 1.00 92.88 173 PHE A C 1
ATOM 1413 O O . PHE A 1 173 ? -3.627 -12.136 -17.040 1.00 92.88 173 PHE A O 1
ATOM 1420 N N . GLU A 1 174 ? -1.938 -12.938 -15.804 1.00 91.44 174 GLU A N 1
ATOM 1421 C CA . GLU A 1 174 ? -1.157 -13.461 -16.934 1.00 91.44 174 GLU A CA 1
ATOM 1422 C C . GLU A 1 174 ? -1.926 -14.507 -17.741 1.00 91.44 174 GLU A C 1
ATOM 1424 O O . GLU A 1 174 ? -1.951 -14.443 -18.970 1.00 91.44 174 GLU A O 1
ATOM 1429 N N . TRP A 1 175 ? -2.591 -15.447 -17.067 1.00 93.75 175 TRP A N 1
ATOM 1430 C CA . TRP A 1 175 ? -3.417 -16.443 -17.745 1.00 93.75 175 TRP A CA 1
ATOM 1431 C C . TRP A 1 175 ? -4.601 -15.803 -18.460 1.00 93.75 175 TRP A C 1
ATOM 1433 O O . TRP A 1 175 ? -4.855 -16.133 -19.615 1.00 93.75 175 TRP A O 1
ATOM 1443 N N . TRP A 1 176 ? -5.300 -14.871 -17.804 1.00 94.00 176 TRP A N 1
ATOM 1444 C CA . TRP A 1 176 ? -6.402 -14.140 -18.429 1.00 94.00 176 TRP A CA 1
ATOM 1445 C C . TRP A 1 176 ? -5.948 -13.430 -19.706 1.00 94.00 176 TRP A C 1
ATOM 1447 O O . TRP A 1 176 ? -6.541 -13.624 -20.765 1.00 94.00 176 TRP A O 1
ATOM 1457 N N . SER A 1 177 ? -4.861 -12.662 -19.620 1.00 92.06 177 SER A N 1
ATOM 1458 C CA . SER A 1 177 ? -4.323 -11.927 -20.761 1.00 92.06 177 SER A CA 1
ATOM 1459 C C . SER A 1 177 ? -3.894 -12.854 -21.903 1.00 92.06 177 SER A C 1
ATOM 1461 O O . SER A 1 177 ? -4.223 -12.591 -23.058 1.00 92.06 177 SER A O 1
ATOM 1463 N N . TYR A 1 178 ? -3.277 -13.995 -21.593 1.00 92.44 178 TYR A N 1
ATOM 1464 C CA . TYR A 1 178 ? -2.902 -14.973 -22.610 1.00 92.44 178 TYR A CA 1
ATOM 1465 C C . TYR A 1 178 ? -4.114 -15.559 -23.337 1.00 92.44 178 TYR A C 1
ATOM 1467 O O . TYR A 1 178 ? -4.101 -15.679 -24.560 1.00 92.44 178 TYR A O 1
ATOM 1475 N N . PHE A 1 179 ? -5.175 -15.910 -22.607 1.00 94.31 179 PHE A N 1
ATOM 1476 C CA . PHE A 1 179 ? -6.355 -16.524 -23.215 1.00 94.31 179 PHE A CA 1
ATOM 1477 C C . PHE A 1 179 ? -7.221 -15.539 -24.005 1.00 94.31 179 PHE A C 1
ATOM 1479 O O . PHE A 1 179 ? -7.811 -15.942 -25.005 1.00 94.31 179 PHE A O 1
ATOM 1486 N N . ILE A 1 180 ? -7.318 -14.283 -23.565 1.00 94.62 180 ILE A N 1
ATOM 1487 C CA . ILE A 1 180 ? -8.196 -13.283 -24.191 1.00 94.62 180 ILE A CA 1
ATOM 1488 C C . ILE A 1 180 ? -7.462 -12.464 -25.253 1.00 94.62 180 ILE A C 1
ATOM 1490 O O . ILE A 1 180 ? -7.983 -12.279 -26.351 1.00 94.62 180 ILE A O 1
ATOM 1494 N N . HIS A 1 181 ? -6.244 -12.019 -24.947 1.00 90.75 181 HIS A N 1
ATOM 1495 C CA . HIS A 1 181 ? -5.472 -11.099 -25.786 1.00 90.75 181 HIS A CA 1
ATOM 1496 C C . HIS A 1 181 ? -4.326 -11.791 -26.534 1.00 90.75 181 HIS A C 1
ATOM 1498 O O . HIS A 1 181 ? -3.744 -11.208 -27.444 1.00 90.75 181 HIS A O 1
ATOM 1504 N N . GLY A 1 182 ? -3.996 -13.042 -26.192 1.00 91.50 182 GLY A N 1
ATOM 1505 C CA . GLY A 1 182 ? -2.850 -13.749 -26.776 1.00 91.50 182 GLY A CA 1
ATOM 1506 C C . GLY A 1 182 ? -1.497 -13.217 -26.293 1.00 91.50 182 GLY A C 1
ATOM 1507 O O . GLY A 1 182 ? -0.463 -13.557 -26.869 1.00 91.50 182 GLY A O 1
ATOM 1508 N N . GLU A 1 183 ? -1.490 -12.389 -25.247 1.00 87.81 183 GLU A N 1
ATOM 1509 C CA . GLU A 1 183 ? -0.302 -11.717 -24.726 1.00 87.81 183 GLU A CA 1
ATOM 1510 C C . GLU A 1 183 ? 0.163 -12.333 -23.405 1.00 87.81 183 GLU A C 1
ATOM 1512 O O . GLU A 1 183 ? -0.627 -12.809 -22.594 1.00 87.81 183 GLU A O 1
ATOM 1517 N N . PHE A 1 184 ? 1.475 -12.324 -23.173 1.00 84.50 184 PHE A N 1
ATOM 1518 C CA . PHE A 1 184 ? 2.065 -12.818 -21.932 1.00 84.50 184 PHE A CA 1
ATOM 1519 C C . PHE A 1 184 ? 2.862 -11.698 -21.264 1.00 84.50 184 PHE A C 1
ATOM 1521 O O . PHE A 1 184 ? 3.811 -11.165 -21.848 1.00 84.50 184 PHE A O 1
ATOM 1528 N N . TRP A 1 185 ? 2.463 -11.327 -20.044 1.00 77.00 185 TRP A N 1
ATOM 1529 C CA . TRP A 1 185 ? 3.037 -10.180 -19.336 1.00 77.00 185 TRP A CA 1
ATOM 1530 C C . TRP A 1 185 ? 4.482 -10.436 -18.880 1.00 77.00 185 TRP A C 1
ATOM 1532 O O . TRP A 1 185 ? 5.342 -9.558 -18.984 1.00 77.00 185 TRP A O 1
ATOM 1542 N N . THR A 1 186 ? 4.803 -11.642 -18.405 1.00 76.38 186 THR A N 1
ATOM 1543 C CA . THR A 1 186 ? 6.163 -11.964 -17.965 1.00 76.38 186 THR A CA 1
ATOM 1544 C C . THR A 1 186 ? 7.109 -12.163 -19.147 1.00 76.38 186 THR A C 1
ATOM 1546 O O . THR A 1 186 ? 7.015 -13.108 -19.923 1.00 76.38 186 THR A O 1
ATOM 1549 N N . GLN A 1 187 ? 8.098 -11.277 -19.252 1.00 73.88 187 GLN A N 1
ATOM 1550 C CA . GLN A 1 187 ? 9.160 -11.342 -20.258 1.00 73.88 187 GLN A CA 1
ATOM 1551 C C . GLN A 1 187 ? 10.542 -11.381 -19.598 1.00 73.88 187 GLN A C 1
ATOM 1553 O O . GLN A 1 187 ? 10.697 -11.055 -18.417 1.00 73.88 187 GLN A O 1
ATOM 1558 N N . ARG A 1 188 ? 11.577 -11.774 -20.354 1.00 69.06 188 ARG A N 1
ATOM 1559 C CA . ARG A 1 188 ? 12.965 -11.775 -19.864 1.00 69.06 188 ARG A CA 1
ATOM 1560 C C . ARG A 1 188 ? 13.419 -10.336 -19.587 1.00 69.06 188 ARG A C 1
ATOM 1562 O O . ARG A 1 188 ? 13.506 -9.517 -20.497 1.00 69.06 188 ARG A O 1
ATOM 1569 N N . LYS A 1 189 ? 13.728 -10.042 -18.325 1.00 64.44 189 LYS A N 1
ATOM 1570 C CA . LYS A 1 189 ? 14.060 -8.693 -17.842 1.00 64.44 189 LYS A CA 1
ATOM 1571 C C . LYS A 1 189 ? 15.553 -8.397 -17.997 1.00 64.44 189 LYS A C 1
ATOM 1573 O O . LYS A 1 189 ? 16.384 -9.297 -17.907 1.00 64.44 189 LYS A O 1
ATOM 1578 N N . ARG A 1 190 ? 15.890 -7.117 -18.197 1.00 59.53 190 ARG A N 1
ATOM 1579 C CA . ARG A 1 190 ? 17.282 -6.619 -18.181 1.00 59.53 190 ARG A CA 1
ATOM 1580 C C . ARG A 1 190 ? 17.798 -6.293 -16.773 1.00 59.53 190 ARG A C 1
ATOM 1582 O O . ARG A 1 190 ? 18.989 -6.070 -16.611 1.00 59.53 190 ARG A O 1
ATOM 1589 N N . PHE A 1 191 ? 16.911 -6.242 -15.785 1.00 62.88 191 PHE A N 1
ATOM 1590 C CA . PHE A 1 191 ? 17.194 -5.948 -14.380 1.00 62.88 191 PHE A CA 1
ATOM 1591 C C . PHE A 1 191 ? 16.442 -6.955 -13.506 1.00 62.88 191 PHE A C 1
ATOM 1593 O O . PHE A 1 191 ? 15.420 -7.518 -13.911 1.00 62.88 191 PHE A O 1
ATOM 1600 N N . GLU A 1 192 ? 16.954 -7.190 -12.307 1.00 55.66 192 GLU A N 1
ATOM 1601 C CA . GLU A 1 192 ? 16.365 -8.139 -11.375 1.00 55.66 192 GLU A CA 1
ATOM 1602 C C . GLU A 1 192 ? 15.075 -7.566 -10.759 1.00 55.66 192 GLU A C 1
ATOM 1604 O O . GLU A 1 192 ? 14.934 -6.363 -10.536 1.00 55.66 192 GLU A O 1
ATOM 1609 N N . TRP A 1 193 ? 14.119 -8.456 -10.480 1.00 61.16 193 TRP A N 1
ATOM 1610 C CA . TRP A 1 193 ? 12.945 -8.233 -9.627 1.00 61.16 193 TRP A CA 1
ATOM 1611 C C . TRP A 1 193 ? 11.661 -7.642 -10.252 1.00 61.16 193 TRP A C 1
ATOM 1613 O O . TRP A 1 193 ? 10.622 -8.296 -10.186 1.00 61.16 193 TRP A O 1
ATOM 1623 N N . PHE A 1 194 ? 11.658 -6.473 -10.901 1.00 62.53 194 PHE A N 1
ATOM 1624 C CA . PHE A 1 194 ? 10.378 -5.819 -11.272 1.00 62.53 194 PHE A CA 1
ATOM 1625 C C . PHE A 1 194 ? 9.711 -6.400 -12.521 1.00 62.53 194 PHE A C 1
ATOM 1627 O O . PHE A 1 194 ? 10.358 -6.533 -13.556 1.00 62.53 194 PHE A O 1
ATOM 1634 N N . SER A 1 195 ? 8.422 -6.751 -12.449 1.00 65.06 195 SER A N 1
ATOM 1635 C CA . SER A 1 195 ? 7.606 -7.070 -13.638 1.00 65.06 195 SER A CA 1
ATOM 1636 C C . SER A 1 195 ? 7.622 -5.893 -14.620 1.00 65.06 195 SER A C 1
ATOM 1638 O O . SER A 1 195 ? 7.744 -4.762 -14.154 1.00 65.06 195 SER A O 1
ATOM 1640 N N . PRO A 1 196 ? 7.587 -6.123 -15.947 1.00 71.06 196 PRO A N 1
ATOM 1641 C CA . PRO A 1 196 ? 7.394 -5.037 -16.911 1.00 71.06 196 PRO A CA 1
ATOM 1642 C C . PRO A 1 196 ? 6.056 -4.327 -16.649 1.00 71.06 196 PRO A C 1
ATOM 1644 O O . PRO A 1 196 ? 5.304 -4.729 -15.759 1.00 71.06 196 PRO A O 1
ATOM 1647 N N . ASP A 1 197 ? 5.759 -3.255 -17.375 1.00 74.12 197 ASP A N 1
ATOM 1648 C CA . ASP A 1 197 ? 4.455 -2.595 -17.243 1.00 74.12 197 ASP A CA 1
ATOM 1649 C C . ASP A 1 197 ? 3.326 -3.604 -17.484 1.00 74.12 197 ASP A C 1
ATOM 1651 O O . ASP A 1 197 ? 3.473 -4.468 -18.357 1.00 74.12 197 ASP A O 1
ATOM 1655 N N . PRO A 1 198 ? 2.248 -3.562 -16.684 1.00 74.19 198 PRO A N 1
ATOM 1656 C CA . PRO A 1 198 ? 1.123 -4.465 -16.859 1.00 74.19 198 PRO A CA 1
ATOM 1657 C C . PRO A 1 198 ? 0.418 -4.205 -18.188 1.00 74.19 198 PRO A C 1
ATOM 1659 O O . PRO A 1 198 ? 0.375 -3.079 -18.682 1.00 74.19 198 PRO A O 1
ATOM 1662 N N . ILE A 1 199 ? -0.171 -5.265 -18.736 1.00 81.31 199 ILE A N 1
ATOM 1663 C CA . ILE A 1 199 ? -1.071 -5.167 -19.883 1.00 81.31 199 ILE A CA 1
ATOM 1664 C C . ILE A 1 199 ? -2.307 -4.379 -19.433 1.00 81.31 199 ILE A C 1
ATOM 1666 O O . ILE A 1 199 ? -2.866 -4.622 -18.363 1.00 81.31 199 ILE A O 1
ATOM 1670 N N . THR A 1 200 ? -2.709 -3.384 -20.213 1.00 82.56 200 THR A N 1
ATOM 1671 C CA . THR A 1 200 ? -3.852 -2.537 -19.872 1.00 82.56 200 THR A CA 1
ATOM 1672 C C . THR A 1 200 ? -5.142 -3.328 -20.026 1.00 82.56 200 THR A C 1
ATOM 1674 O O . THR A 1 200 ? -5.413 -3.853 -21.104 1.00 82.56 200 THR A O 1
ATOM 1677 N N . LEU A 1 201 ? -5.938 -3.393 -18.961 1.00 82.88 201 LEU A N 1
ATOM 1678 C CA . LEU A 1 201 ? -7.263 -4.001 -18.977 1.00 82.88 201 LEU A CA 1
ATOM 1679 C C . LEU A 1 201 ? -8.348 -2.931 -18.941 1.00 82.88 201 LEU A C 1
ATOM 1681 O O . LEU A 1 201 ? -8.242 -1.949 -18.204 1.00 82.88 201 LEU A O 1
ATOM 1685 N N . ASP A 1 202 ? -9.446 -3.188 -19.646 1.00 84.69 202 ASP A N 1
ATOM 1686 C CA . ASP A 1 202 ? -10.676 -2.427 -19.458 1.00 84.69 202 ASP A CA 1
ATOM 1687 C C . ASP A 1 202 ? -11.269 -2.671 -18.061 1.00 84.69 202 ASP A C 1
ATOM 1689 O O . ASP A 1 202 ? -11.005 -3.676 -17.391 1.00 84.69 202 ASP A O 1
ATOM 1693 N N . TRP A 1 203 ? -12.143 -1.767 -17.612 1.00 83.50 203 TRP A N 1
ATOM 1694 C CA . TRP A 1 203 ? -12.792 -1.869 -16.299 1.00 83.50 203 TRP A CA 1
ATOM 1695 C C . TRP A 1 203 ? -13.570 -3.173 -16.104 1.00 83.50 203 TRP A C 1
ATOM 1697 O O . TRP A 1 203 ? -13.530 -3.763 -15.024 1.00 83.50 203 TRP A O 1
ATOM 1707 N N . ALA A 1 204 ? -14.269 -3.639 -17.141 1.00 90.06 204 ALA A N 1
ATOM 1708 C CA . ALA A 1 204 ? -15.017 -4.889 -17.073 1.00 90.06 204 ALA A CA 1
ATOM 1709 C C . ALA A 1 204 ? -14.076 -6.089 -16.891 1.00 90.06 204 ALA A C 1
ATOM 1711 O O . ALA A 1 204 ? -14.296 -6.906 -15.998 1.00 90.06 204 ALA A O 1
ATOM 1712 N N . GLU A 1 205 ? -12.998 -6.158 -17.675 1.00 91.12 205 GLU A N 1
ATOM 1713 C CA . GLU A 1 205 ? -11.991 -7.216 -17.559 1.00 91.12 205 GLU A CA 1
ATOM 1714 C C . GLU A 1 205 ? -11.286 -7.176 -16.204 1.00 91.12 205 GLU A C 1
ATOM 1716 O O . GLU A 1 205 ? -11.110 -8.214 -15.571 1.00 91.12 205 GLU A O 1
ATOM 1721 N N . THR A 1 206 ? -10.977 -5.979 -15.700 1.00 89.44 206 THR A N 1
ATOM 1722 C CA . THR A 1 206 ? -10.386 -5.782 -14.371 1.00 89.44 206 THR A CA 1
ATOM 1723 C C . THR A 1 206 ? -11.258 -6.405 -13.279 1.00 89.44 206 THR A C 1
ATOM 1725 O O . THR A 1 206 ? -10.759 -7.143 -12.430 1.00 89.44 206 THR A O 1
ATOM 1728 N N . LEU A 1 207 ? -12.576 -6.173 -13.310 1.00 91.88 207 LEU A N 1
ATOM 1729 C CA . LEU A 1 207 ? -13.505 -6.776 -12.348 1.00 91.88 207 LEU A CA 1
ATOM 1730 C C . LEU A 1 207 ? -13.545 -8.304 -12.462 1.00 91.88 207 LEU A C 1
ATOM 1732 O O . LEU A 1 207 ? -13.573 -8.987 -11.436 1.00 91.88 207 LEU A O 1
ATOM 1736 N N . VAL A 1 208 ? -13.509 -8.849 -13.682 1.00 95.38 208 VAL A N 1
ATOM 1737 C CA . VAL A 1 208 ? -13.456 -10.303 -13.891 1.00 95.38 208 VAL A CA 1
ATOM 1738 C C . VAL A 1 208 ? -12.165 -10.885 -13.317 1.00 95.38 208 VAL A C 1
ATOM 1740 O O . VAL A 1 208 ? -12.227 -11.835 -12.539 1.00 95.38 208 VAL A O 1
ATOM 1743 N N . VAL A 1 209 ? -11.008 -10.293 -13.620 1.00 95.06 209 VAL A N 1
ATOM 1744 C CA . VAL A 1 209 ? -9.703 -10.748 -13.116 1.00 95.06 209 VAL A CA 1
ATOM 1745 C C . VAL A 1 209 ? -9.633 -10.677 -11.590 1.00 95.06 209 VAL A C 1
ATOM 1747 O O . VAL A 1 209 ? -9.114 -11.601 -10.962 1.00 95.06 209 VAL A O 1
ATOM 1750 N N . LEU A 1 210 ? -10.205 -9.642 -10.968 1.00 94.25 210 LEU A N 1
ATOM 1751 C CA . LEU A 1 210 ? -10.301 -9.546 -9.508 1.00 94.25 210 LEU A CA 1
ATOM 1752 C C . LEU A 1 210 ? -11.127 -10.695 -8.917 1.00 94.25 210 LEU A C 1
ATOM 1754 O O . LEU A 1 210 ? -10.685 -11.344 -7.969 1.00 94.25 210 LEU A O 1
ATOM 1758 N N . ILE A 1 211 ? -12.298 -10.987 -9.490 1.00 96.06 211 ILE A N 1
ATOM 1759 C CA . ILE A 1 211 ? -13.147 -12.099 -9.040 1.00 96.06 211 ILE A CA 1
ATOM 1760 C C . ILE A 1 211 ? -12.422 -13.437 -9.224 1.00 96.06 211 ILE A C 1
ATOM 1762 O O . ILE A 1 211 ? -12.381 -14.239 -8.292 1.00 96.06 211 ILE A O 1
ATOM 1766 N N . LEU A 1 212 ? -11.803 -13.665 -10.386 1.00 97.31 212 LEU A N 1
ATOM 1767 C CA . LEU A 1 212 ? -11.025 -14.876 -10.661 1.00 97.31 212 LEU A CA 1
ATOM 1768 C C . LEU A 1 212 ? -9.867 -15.036 -9.675 1.00 97.31 212 LEU A C 1
ATOM 1770 O O . LEU A 1 212 ? -9.652 -16.131 -9.162 1.00 97.31 212 LEU A O 1
ATOM 1774 N N . THR A 1 213 ? -9.169 -13.946 -9.356 1.00 97.19 213 THR A N 1
ATOM 1775 C CA . THR A 1 213 ? -8.082 -13.944 -8.371 1.00 97.19 213 THR A CA 1
ATOM 1776 C C . THR A 1 213 ? -8.586 -14.360 -6.996 1.00 97.19 213 THR A C 1
ATOM 1778 O O . THR A 1 213 ? -7.977 -15.214 -6.355 1.00 97.19 213 THR A O 1
ATOM 1781 N N . VAL A 1 214 ? -9.713 -13.801 -6.544 1.00 96.44 214 VAL A N 1
ATOM 1782 C CA . VAL A 1 214 ? -10.320 -14.158 -5.253 1.00 96.44 214 VAL A CA 1
ATOM 1783 C C . VAL A 1 214 ? -10.729 -15.631 -5.233 1.00 96.44 214 VAL A C 1
ATOM 1785 O O . VAL A 1 214 ? -10.381 -16.342 -4.293 1.00 96.44 214 VAL A O 1
ATOM 1788 N N . LEU A 1 215 ? -11.425 -16.110 -6.269 1.00 96.25 215 LEU A N 1
ATOM 1789 C CA . LEU A 1 215 ? -11.877 -17.501 -6.359 1.00 96.25 215 LEU A CA 1
ATOM 1790 C C . LEU A 1 215 ? -10.702 -18.483 -6.392 1.00 96.25 215 LEU A C 1
ATOM 1792 O O . LEU A 1 215 ? -10.710 -19.476 -5.665 1.00 96.25 215 LEU A O 1
ATOM 1796 N N . PHE A 1 216 ? -9.679 -18.190 -7.195 1.00 97.06 216 PHE A N 1
ATOM 1797 C CA . PHE A 1 216 ? -8.489 -19.025 -7.301 1.00 97.06 216 PHE A CA 1
ATOM 1798 C C . PHE A 1 216 ? -7.686 -19.037 -5.998 1.00 97.06 216 PHE A C 1
ATOM 1800 O O . PHE A 1 216 ? -7.279 -20.102 -5.541 1.00 97.06 216 PHE A O 1
ATOM 1807 N N . ALA A 1 217 ? -7.520 -17.883 -5.347 1.00 96.56 217 ALA A N 1
ATOM 1808 C CA . ALA A 1 217 ? -6.856 -17.798 -4.051 1.00 96.56 217 ALA A CA 1
ATOM 1809 C C . ALA A 1 217 ? -7.590 -18.609 -2.975 1.00 96.56 217 ALA A C 1
ATOM 1811 O O . ALA A 1 217 ? -6.954 -19.378 -2.261 1.00 96.56 217 ALA A O 1
ATOM 1812 N N . VAL A 1 218 ? -8.921 -18.497 -2.892 1.00 95.44 218 VAL A N 1
ATOM 1813 C CA . VAL A 1 218 ? -9.734 -19.293 -1.956 1.00 95.44 218 VAL A CA 1
ATOM 1814 C C . VAL A 1 218 ? -9.596 -20.788 -2.241 1.00 95.44 218 VAL A C 1
ATOM 1816 O O . VAL A 1 218 ? -9.413 -21.566 -1.308 1.00 95.44 218 VAL A O 1
ATOM 1819 N N . PHE A 1 219 ? -9.638 -21.189 -3.514 1.00 95.50 219 PHE A N 1
ATOM 1820 C CA . PHE A 1 219 ? -9.441 -22.579 -3.920 1.00 95.50 219 PHE A CA 1
ATOM 1821 C C . PHE A 1 219 ? -8.071 -23.116 -3.486 1.00 95.50 219 PHE A C 1
ATOM 1823 O O . PHE A 1 219 ? -8.005 -24.154 -2.834 1.00 95.50 219 PHE A O 1
ATOM 1830 N N . VAL A 1 220 ? -6.988 -22.391 -3.783 1.00 95.00 220 VAL A N 1
ATOM 1831 C CA . VAL A 1 220 ? -5.624 -22.795 -3.406 1.00 95.00 220 VAL A CA 1
ATOM 1832 C C . VAL A 1 220 ? -5.467 -22.866 -1.888 1.00 95.00 220 VAL A C 1
ATOM 1834 O O . VAL A 1 220 ? -4.898 -23.829 -1.386 1.00 95.00 220 VAL A O 1
ATOM 1837 N N . THR A 1 221 ? -5.996 -21.890 -1.148 1.00 93.00 221 THR A N 1
ATOM 1838 C CA . THR A 1 221 ? -5.952 -21.901 0.321 1.00 93.00 221 THR A CA 1
ATOM 1839 C C . THR A 1 221 ? -6.754 -23.053 0.924 1.00 93.00 221 THR A C 1
ATOM 1841 O O . THR A 1 221 ? -6.394 -23.525 1.990 1.00 93.00 221 THR A O 1
ATOM 1844 N N . TRP A 1 222 ? -7.824 -23.517 0.275 1.00 89.75 222 TRP A N 1
ATOM 1845 C CA . TRP A 1 222 ? -8.616 -24.647 0.770 1.00 89.75 222 TRP A CA 1
ATOM 1846 C C . TRP A 1 222 ? -7.975 -26.016 0.496 1.00 89.75 222 TRP A C 1
ATOM 1848 O O . TRP A 1 222 ? -8.257 -26.977 1.206 1.00 89.75 222 TRP A O 1
ATOM 1858 N N . LEU A 1 223 ? -7.131 -26.119 -0.534 1.00 85.44 223 LEU A N 1
ATOM 1859 C CA . LEU A 1 223 ? -6.436 -27.362 -0.885 1.00 85.44 223 LEU A CA 1
ATOM 1860 C C . LEU A 1 223 ? -5.241 -27.697 0.022 1.00 85.44 223 LEU A C 1
ATOM 1862 O O . LEU A 1 223 ? -4.790 -28.844 0.003 1.00 85.44 223 LEU A O 1
ATOM 1866 N N . VAL A 1 224 ? -4.708 -26.710 0.748 1.00 67.25 224 VAL A N 1
ATOM 1867 C CA . VAL A 1 224 ? -3.531 -26.824 1.630 1.00 67.25 224 VAL A CA 1
ATOM 1868 C C . VAL A 1 224 ? -3.972 -26.900 3.084 1.00 67.25 224 VAL A C 1
ATOM 1870 O O . VAL A 1 224 ? -3.451 -27.787 3.796 1.00 67.25 224 VAL A O 1
#

Sequence (224 aa):
RKVLYLSHFSLQLIHFLTLVMMEAVYLTQKANGHYEFINYWIWAGYMFPPFWIIRFACGCMLGFQFLESRPDKQPSAWKWGVVCDIMTLGLILCYALMIYFGVDIEVRFSYTSYLEDRMYCGVTPRLAVPIFMPYIYSLAVGRGITCYLLSLKPIVSLSGASYAMYLLHQPVFEWWSYFIHGEFWTQRKRFEWFSPDPITLDWAETLVVLILTVLFAVFVTWLV